Protein AF-A0A834ZWR7-F1 (afdb_monomer_lite)

Organism: Tetracentron sinense (NCBI:txid13715)

pLDDT: mean 70.92, std 20.48, range [24.28, 95.69]

Sequence (323 aa):
MPKVLMQSNLRPILVNLAHTKNLSMPLLQGLARLLELLSNCFNIALGGKLLEHLKKWLEPEKLAQCQKSWKAGEGPKIAAAIIELFHLLPPAAGRFLDELVTLTMDLEGALPQGQFYSEINSPYRLPLTKFLNRYATEAVDYFLSRLSQPRYFKRFMYIIRSEAGQPLREELAKSPQKILASAFPQFLPKSEGSMTRGPTIPPAASMGDEGLVIPLPESFTIPPLETRGASLDAYFHGLALILTLVKLMPVWLQSNRIVFDTLALVWKLPARIARLCKEQELSMVQVSLNCSWLNFIISCCIVHFIEYYVHNLKSPAITFFGK

Structure (mmCIF, N/CA/C/O backbone):
data_AF-A0A834ZWR7-F1
#
_entry.id   AF-A0A834ZWR7-F1
#
loop_
_atom_site.group_PDB
_atom_site.id
_atom_site.type_symbol
_atom_site.label_atom_id
_atom_site.label_alt_id
_atom_site.label_comp_id
_atom_site.label_asym_id
_atom_site.label_entity_id
_atom_site.label_seq_id
_atom_site.pdbx_PDB_ins_code
_atom_site.Cartn_x
_atom_site.Cartn_y
_atom_site.Cartn_z
_atom_site.occupancy
_atom_site.B_iso_or_equiv
_atom_site.auth_seq_id
_atom_site.auth_comp_id
_atom_site.auth_asym_id
_atom_site.auth_atom_id
_atom_site.pdbx_PDB_model_num
ATOM 1 N N . MET A 1 1 ? -20.952 -25.542 18.367 1.00 49.25 1 MET A N 1
ATOM 2 C CA . MET A 1 1 ? -21.563 -24.579 19.314 1.00 49.25 1 MET A CA 1
ATOM 3 C C . MET A 1 1 ? -20.600 -23.670 20.134 1.00 49.25 1 MET A C 1
ATOM 5 O O . MET A 1 1 ? -21.081 -23.093 21.096 1.00 49.25 1 MET A O 1
ATOM 9 N N . PRO A 1 2 ? -19.331 -23.368 19.747 1.00 58.25 2 PRO A N 1
ATOM 10 C CA . PRO A 1 2 ? -18.553 -22.275 20.392 1.00 58.25 2 PRO A CA 1
ATOM 11 C C . PRO A 1 2 ? -18.763 -20.867 19.798 1.00 58.25 2 PRO A C 1
ATOM 13 O O . PRO A 1 2 ? -18.674 -19.868 20.506 1.00 58.25 2 PRO A O 1
ATOM 16 N N . LYS A 1 3 ? -19.055 -20.767 18.490 1.00 54.41 3 LYS A N 1
ATOM 17 C CA . LYS A 1 3 ? -19.118 -19.479 17.765 1.00 54.41 3 LYS A CA 1
ATOM 18 C C . LYS A 1 3 ? -20.231 -18.541 18.253 1.00 54.41 3 LYS A C 1
ATOM 20 O O . LYS A 1 3 ? -20.029 -17.335 18.275 1.00 54.41 3 LYS A O 1
ATOM 25 N N . VAL A 1 4 ? -21.380 -19.081 18.666 1.00 56.78 4 VAL A N 1
ATOM 26 C CA . VAL A 1 4 ? -22.562 -18.281 19.049 1.00 56.78 4 VAL A CA 1
ATOM 27 C C . VAL A 1 4 ? -22.371 -17.605 20.413 1.00 56.78 4 VAL A C 1
ATOM 29 O O . VAL A 1 4 ? -22.665 -16.421 20.550 1.00 56.78 4 VAL A O 1
ATOM 32 N N . LEU A 1 5 ? -21.792 -18.318 21.388 1.00 55.06 5 LEU A N 1
ATOM 33 C CA . LEU A 1 5 ? -21.428 -17.767 22.702 1.00 55.06 5 LEU A CA 1
ATOM 34 C C . LEU A 1 5 ? -20.271 -16.765 22.600 1.00 55.06 5 LEU A C 1
ATOM 36 O O . LEU A 1 5 ? -20.247 -15.752 23.292 1.00 55.06 5 LEU A O 1
ATOM 40 N N . MET A 1 6 ? -19.312 -17.003 21.704 1.00 59.91 6 MET A N 1
ATOM 41 C CA . MET A 1 6 ? -18.250 -16.027 21.442 1.00 59.91 6 MET A CA 1
ATOM 42 C C . MET A 1 6 ? -18.821 -14.758 20.797 1.00 59.91 6 MET A C 1
ATOM 44 O O . MET A 1 6 ? -18.533 -13.656 21.250 1.00 59.91 6 MET A O 1
ATOM 48 N N . GLN A 1 7 ? -19.716 -14.883 19.813 1.00 62.25 7 GLN A N 1
ATOM 49 C CA . GLN A 1 7 ? -20.390 -13.730 19.209 1.00 6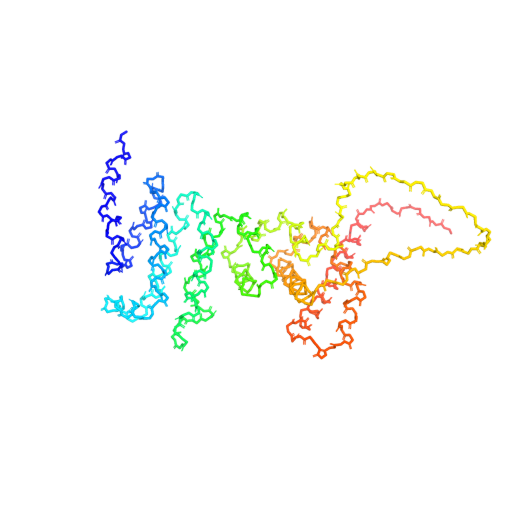2.25 7 GLN A CA 1
ATOM 50 C C . GLN A 1 7 ? -21.279 -12.960 20.197 1.00 62.25 7 GLN A C 1
ATOM 52 O O . GLN A 1 7 ? -21.342 -11.731 20.112 1.00 62.25 7 GLN A O 1
ATOM 57 N N . SER A 1 8 ? -21.927 -13.635 21.155 1.00 57.44 8 SER A N 1
ATOM 58 C CA . SER A 1 8 ? -22.712 -12.959 22.197 1.00 57.44 8 SER A CA 1
ATOM 59 C C . SER A 1 8 ? -21.831 -12.170 23.167 1.00 57.44 8 SER A C 1
ATOM 61 O O . SER A 1 8 ? -22.198 -11.057 23.530 1.00 57.44 8 SER A O 1
ATOM 63 N N . ASN A 1 9 ? -20.651 -12.690 23.520 1.00 61.19 9 ASN A N 1
ATOM 64 C CA . ASN A 1 9 ? -19.679 -11.996 24.375 1.00 61.19 9 ASN A CA 1
ATOM 65 C C . ASN A 1 9 ? -18.896 -10.892 23.640 1.00 61.19 9 ASN A C 1
ATOM 67 O O . ASN A 1 9 ? -18.446 -9.936 24.265 1.00 61.19 9 ASN A O 1
ATOM 71 N N . LEU A 1 10 ? -18.759 -10.980 22.311 1.00 64.31 10 LEU A N 1
ATOM 72 C CA . LEU A 1 10 ? -18.111 -9.955 21.480 1.00 64.31 10 LEU A CA 1
ATOM 73 C C . LEU A 1 10 ? -19.050 -8.799 21.107 1.00 64.31 10 LE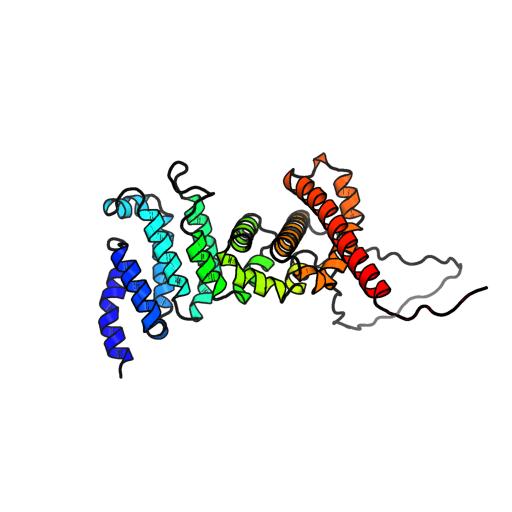U A C 1
ATOM 75 O O . LEU A 1 10 ? -18.583 -7.699 20.808 1.00 64.31 10 LEU A O 1
ATOM 79 N N . ARG A 1 11 ? -20.371 -9.013 21.140 1.00 65.50 11 ARG A N 1
ATOM 80 C CA . ARG A 1 11 ? -21.385 -7.989 20.830 1.00 65.50 11 ARG A CA 1
ATOM 81 C C . ARG A 1 11 ? -21.206 -6.688 21.630 1.00 65.50 11 ARG A C 1
ATOM 83 O O . ARG A 1 11 ? -21.206 -5.639 20.995 1.00 65.50 11 ARG A O 1
ATOM 90 N N . PRO A 1 12 ? -20.997 -6.708 22.960 1.00 62.31 12 PRO A N 1
ATOM 91 C CA . PRO A 1 12 ? -20.771 -5.500 23.757 1.00 62.31 12 PRO A CA 1
ATOM 92 C C . PRO A 1 12 ? -19.508 -4.737 23.340 1.00 62.31 12 PRO A C 1
ATOM 94 O O . PRO A 1 12 ? -19.517 -3.512 23.290 1.00 62.31 12 PRO A O 1
ATOM 97 N N . ILE A 1 13 ? -18.437 -5.450 22.973 1.00 63.97 13 ILE A N 1
ATOM 98 C CA . ILE A 1 13 ? -17.180 -4.849 22.499 1.00 63.97 13 ILE A CA 1
ATOM 99 C C . ILE A 1 13 ? -17.397 -4.192 21.126 1.00 63.97 13 ILE A C 1
ATOM 101 O O . ILE A 1 13 ? -16.973 -3.061 20.904 1.00 63.97 13 ILE A O 1
ATOM 105 N N . LEU A 1 14 ? -18.139 -4.854 20.232 1.00 64.75 14 LEU A N 1
ATOM 106 C CA . LEU A 1 14 ? -18.551 -4.329 18.922 1.00 64.75 14 LEU A CA 1
ATOM 107 C C . LEU A 1 14 ? -19.509 -3.133 19.013 1.00 64.75 14 LEU A C 1
ATOM 109 O O . LEU A 1 14 ? -19.472 -2.250 18.155 1.00 64.75 14 LEU A O 1
ATOM 113 N N . VAL A 1 15 ? -20.362 -3.095 20.036 1.00 65.44 15 VAL A N 1
ATOM 114 C CA . VAL A 1 15 ? -21.250 -1.960 20.328 1.00 65.44 15 VAL A CA 1
ATOM 115 C C . VAL A 1 15 ? -20.452 -0.794 20.911 1.00 65.44 15 VAL A C 1
ATOM 117 O O . VAL A 1 15 ? -20.628 0.334 20.464 1.00 65.44 15 VAL A O 1
ATOM 120 N N . ASN A 1 16 ? -19.498 -1.055 21.808 1.00 63.31 16 ASN A N 1
ATOM 121 C CA . ASN A 1 16 ? -18.576 -0.030 22.303 1.00 63.31 16 ASN A CA 1
ATOM 122 C C . ASN A 1 16 ? -17.712 0.566 21.184 1.00 63.31 16 ASN A C 1
ATOM 124 O O . ASN A 1 16 ? -17.469 1.769 21.189 1.00 63.31 16 ASN A O 1
ATOM 128 N N . LEU A 1 17 ? -17.321 -0.239 20.190 1.00 62.31 17 LEU A N 1
ATOM 129 C CA . LEU A 1 17 ? -16.638 0.242 18.985 1.00 62.31 17 LEU A CA 1
ATOM 130 C C . LEU A 1 17 ? -17.514 1.173 18.142 1.00 62.31 17 LEU A C 1
ATOM 132 O O . LEU A 1 17 ? -16.983 2.102 17.551 1.00 62.31 17 LEU A O 1
ATOM 136 N N . ALA A 1 18 ? -18.838 0.978 18.119 1.00 58.94 18 ALA A N 1
ATOM 137 C CA . ALA A 1 18 ? -19.757 1.838 17.369 1.00 58.94 18 ALA A CA 1
ATOM 138 C C . ALA A 1 18 ? -19.848 3.270 17.936 1.00 58.94 18 ALA A C 1
ATOM 140 O O . ALA A 1 18 ? -20.262 4.193 17.230 1.00 58.94 18 ALA A O 1
ATOM 141 N N . HIS A 1 19 ? -19.433 3.484 19.188 1.00 62.50 19 HIS A N 1
ATOM 142 C CA . HIS A 1 19 ? -19.404 4.798 19.819 1.00 62.50 19 HIS A CA 1
ATOM 143 C C . HIS A 1 19 ? -17.987 5.393 19.768 1.00 62.50 19 HIS A C 1
ATOM 145 O O . HIS A 1 19 ? -17.121 5.064 20.574 1.00 62.50 19 HIS A O 1
ATOM 151 N N . THR A 1 20 ? -17.769 6.350 18.854 1.00 54.94 20 THR A N 1
ATOM 152 C CA . THR A 1 20 ? -16.483 7.059 18.648 1.00 54.94 20 THR A CA 1
ATOM 153 C C . THR A 1 20 ? -15.872 7.654 19.916 1.00 54.94 20 THR A C 1
ATOM 155 O O . THR A 1 20 ? -14.658 7.807 19.989 1.00 54.94 20 THR A O 1
ATOM 158 N N . LYS A 1 21 ? -16.701 7.989 20.912 1.00 55.59 21 LYS A N 1
ATOM 159 C CA . LYS A 1 21 ? -16.287 8.655 22.154 1.00 55.59 21 LYS A CA 1
ATOM 160 C C . LYS A 1 21 ? -15.517 7.751 23.128 1.00 55.59 21 LYS A C 1
ATOM 162 O O . LYS A 1 21 ? -14.879 8.275 24.031 1.00 55.59 21 LYS A O 1
ATOM 167 N N . ASN A 1 22 ? -15.539 6.429 22.938 1.00 59.94 22 ASN A N 1
ATOM 168 C CA . ASN A 1 22 ? -14.944 5.468 23.879 1.00 59.94 22 ASN A CA 1
ATOM 169 C C . ASN A 1 22 ? -13.696 4.755 23.328 1.00 59.94 22 ASN A C 1
ATOM 171 O O . ASN A 1 22 ? -13.189 3.820 23.953 1.00 59.94 22 ASN A O 1
ATOM 175 N N . LEU A 1 23 ? -13.191 5.169 22.160 1.00 71.50 23 LEU A N 1
ATOM 176 C CA . LEU A 1 23 ? -11.981 4.586 21.584 1.00 71.50 23 LEU A CA 1
ATOM 177 C C . LEU A 1 23 ? -10.762 5.008 22.410 1.00 71.50 23 LEU A C 1
ATOM 179 O O . LEU A 1 23 ? -10.366 6.174 22.424 1.00 71.50 23 LEU A O 1
ATOM 183 N N . SER A 1 24 ? -10.175 4.034 23.101 1.00 76.69 24 SER A N 1
ATOM 184 C CA . SER A 1 24 ? -8.956 4.180 23.890 1.00 76.69 24 SER A CA 1
ATOM 185 C C . SER A 1 24 ? -7.894 3.194 23.409 1.00 76.69 24 SER A C 1
ATOM 187 O O . SER A 1 24 ? -8.208 2.137 22.856 1.00 76.69 24 SER A O 1
ATOM 189 N N . MET A 1 25 ? -6.621 3.525 23.630 1.00 83.31 25 MET A N 1
ATOM 190 C CA . MET A 1 25 ? -5.508 2.651 23.247 1.00 83.31 25 MET A CA 1
ATOM 191 C C . MET A 1 25 ? -5.610 1.239 23.865 1.00 83.31 25 MET A C 1
ATOM 193 O O . MET A 1 25 ? -5.457 0.271 23.117 1.00 83.31 25 MET A O 1
ATOM 197 N N . PRO A 1 26 ? -5.942 1.068 25.165 1.00 83.25 26 PRO A N 1
ATOM 198 C CA . PRO A 1 26 ? -6.098 -0.265 25.753 1.00 83.25 26 PRO A CA 1
ATOM 199 C C . PRO A 1 26 ? -7.223 -1.083 25.107 1.00 83.25 26 PRO A C 1
ATOM 201 O O . PRO A 1 26 ? -7.063 -2.283 24.893 1.00 83.25 26 PRO A O 1
ATOM 204 N N . LEU A 1 27 ? -8.342 -0.441 24.745 1.00 81.75 27 LEU A N 1
ATOM 205 C CA . LEU A 1 27 ? -9.452 -1.110 24.063 1.00 81.75 27 LEU A CA 1
ATOM 206 C C . LEU A 1 27 ? -9.024 -1.630 22.684 1.00 81.75 27 LEU A C 1
ATOM 208 O O . LEU A 1 27 ? -9.324 -2.772 22.343 1.00 81.75 27 LEU A O 1
ATOM 212 N N . LEU A 1 28 ? -8.303 -0.815 21.909 1.00 84.38 28 LEU A N 1
ATOM 213 C CA . LEU A 1 28 ? -7.810 -1.200 20.582 1.00 84.38 28 LEU A CA 1
ATOM 214 C C . LEU A 1 28 ? -6.768 -2.318 20.656 1.00 84.38 28 LEU A C 1
ATOM 216 O O . LEU A 1 28 ? -6.818 -3.245 19.854 1.00 84.38 28 LEU A O 1
ATOM 220 N N . GLN A 1 29 ? -5.873 -2.282 21.643 1.00 85.19 29 GLN A N 1
ATOM 221 C CA . GLN A 1 29 ? -4.919 -3.368 21.886 1.00 85.19 29 GLN A CA 1
ATOM 222 C C . GLN A 1 29 ? -5.622 -4.669 22.295 1.00 85.19 29 GLN A C 1
ATOM 224 O O . GLN A 1 29 ? -5.270 -5.741 21.805 1.00 85.19 29 GLN A O 1
ATOM 229 N N . GLY A 1 30 ? -6.638 -4.587 23.160 1.00 83.19 30 GLY A N 1
ATOM 230 C CA . GLY A 1 30 ? -7.470 -5.736 23.519 1.00 83.19 30 GLY A CA 1
ATOM 231 C C . GLY A 1 30 ? -8.196 -6.313 22.304 1.00 83.19 30 GLY A C 1
ATOM 232 O O . GLY A 1 30 ? -8.199 -7.525 22.101 1.00 83.19 30 GLY A O 1
ATOM 233 N N . LEU A 1 31 ? -8.744 -5.448 21.450 1.00 83.19 31 LEU A N 1
ATOM 234 C CA . LEU A 1 31 ? -9.398 -5.852 20.210 1.00 83.19 31 LEU A CA 1
ATOM 235 C C . LEU A 1 31 ? -8.428 -6.487 19.208 1.00 83.19 31 LEU A C 1
ATOM 237 O O . LEU A 1 31 ? -8.796 -7.480 18.591 1.00 83.19 31 LEU A O 1
ATOM 241 N N . ALA A 1 32 ? -7.208 -5.962 19.065 1.00 85.88 32 ALA A N 1
ATOM 242 C CA . ALA A 1 32 ? -6.177 -6.559 18.217 1.00 85.88 32 ALA A CA 1
ATOM 243 C C . ALA A 1 32 ? -5.884 -8.003 18.651 1.00 85.88 32 ALA A C 1
ATOM 245 O O . ALA A 1 32 ? -6.003 -8.923 17.847 1.00 85.88 32 ALA A O 1
ATOM 246 N N . ARG A 1 33 ? -5.646 -8.226 19.950 1.00 85.19 33 ARG A N 1
ATOM 247 C CA . ARG A 1 33 ? -5.432 -9.577 20.504 1.00 85.19 33 ARG A CA 1
ATOM 248 C C . ARG A 1 33 ? -6.633 -10.501 20.281 1.00 85.19 33 ARG A C 1
ATOM 250 O O . ARG A 1 33 ? -6.466 -11.677 19.978 1.00 85.19 33 ARG A O 1
ATOM 257 N N . LEU A 1 34 ? -7.855 -9.983 20.412 1.00 82.56 34 LEU A N 1
ATOM 258 C CA . LEU A 1 34 ? -9.069 -10.757 20.134 1.00 82.56 34 LEU A CA 1
ATOM 259 C C . LEU A 1 34 ? -9.205 -11.109 18.648 1.00 82.56 34 LEU A C 1
ATOM 261 O O . LEU A 1 34 ? -9.605 -12.226 18.326 1.00 82.56 34 LEU A O 1
ATOM 265 N N . LEU A 1 35 ? -8.883 -10.181 17.746 1.00 82.06 35 LEU A N 1
ATOM 266 C CA . LEU A 1 35 ? -8.910 -10.411 16.301 1.00 82.06 35 LEU A CA 1
ATOM 267 C C . LEU A 1 35 ? -7.839 -11.419 15.869 1.00 82.06 35 LEU A C 1
ATOM 269 O O . LEU A 1 35 ? -8.131 -12.260 15.025 1.00 82.06 35 LEU A O 1
ATOM 273 N N . GLU A 1 36 ? -6.652 -11.398 16.476 1.00 83.94 36 GLU A N 1
ATOM 274 C CA . GLU A 1 36 ? -5.607 -12.408 16.250 1.00 83.94 36 GLU A CA 1
ATOM 275 C C . GLU A 1 36 ? -6.092 -13.821 16.605 1.00 83.94 36 GLU A C 1
ATOM 277 O O . GLU A 1 36 ? -5.891 -14.759 15.835 1.00 83.94 36 GLU A O 1
ATOM 282 N N . LEU A 1 37 ? -6.789 -13.971 17.736 1.00 81.81 37 LEU A N 1
ATOM 283 C CA . LEU A 1 37 ? -7.250 -15.273 18.232 1.00 81.81 37 LEU A CA 1
ATOM 284 C C . LEU A 1 37 ? -8.548 -15.765 17.571 1.00 81.81 37 LEU A C 1
ATOM 286 O O . LEU A 1 37 ? -8.765 -16.970 17.454 1.00 81.81 37 LEU A O 1
ATOM 290 N N . LEU A 1 38 ? -9.435 -14.849 17.170 1.00 76.31 38 LEU A N 1
ATOM 291 C CA . LEU A 1 38 ? -10.812 -15.150 16.755 1.00 76.31 38 LEU A CA 1
ATOM 292 C C . LEU A 1 38 ? -11.196 -14.489 15.423 1.00 76.31 38 LEU A C 1
ATOM 294 O O . LEU A 1 38 ? -12.373 -14.196 15.205 1.00 76.31 38 LEU A O 1
ATOM 298 N N . SER A 1 39 ? -10.242 -14.250 14.517 1.00 68.50 39 SER A N 1
ATOM 299 C CA . SER A 1 39 ? -10.475 -13.571 13.225 1.00 68.50 39 SER A CA 1
ATOM 300 C C . SER A 1 39 ? -11.683 -14.120 12.450 1.00 68.50 39 SER A C 1
ATOM 302 O O . SER A 1 39 ? -12.454 -13.358 11.876 1.00 68.50 39 SER A O 1
ATOM 304 N N . ASN A 1 40 ? -11.924 -15.433 12.511 1.00 68.75 40 ASN A N 1
ATOM 305 C CA . ASN A 1 40 ? -13.049 -16.126 11.870 1.00 68.75 40 ASN A CA 1
ATOM 306 C C . ASN A 1 40 ? -14.437 -15.877 12.505 1.00 68.75 40 ASN A C 1
ATOM 308 O O . ASN A 1 40 ? -15.451 -16.303 11.947 1.00 68.75 40 ASN A O 1
ATOM 312 N N . CYS A 1 41 ? -14.500 -15.228 13.668 1.00 65.00 41 CYS A N 1
ATOM 313 C CA . CYS A 1 41 ? -15.737 -14.868 14.362 1.00 65.00 41 CYS A CA 1
ATOM 314 C C . CYS A 1 41 ? -16.177 -13.429 14.067 1.00 65.00 41 CYS A C 1
ATOM 316 O O . CYS A 1 41 ? -17.337 -13.086 14.317 1.00 65.00 41 CYS A O 1
ATOM 318 N N . PHE A 1 42 ? -15.279 -12.604 13.522 1.00 68.88 42 PHE A N 1
ATOM 319 C CA . PHE A 1 42 ? -15.563 -11.225 13.151 1.00 68.88 42 PHE A CA 1
ATOM 320 C C . PHE A 1 42 ? -16.053 -11.132 11.707 1.00 68.88 42 PHE A C 1
ATOM 322 O O . PHE A 1 42 ? -15.542 -11.786 10.802 1.00 68.88 42 PHE A O 1
ATOM 329 N N . ASN A 1 43 ? -17.068 -10.297 11.491 1.00 69.38 43 ASN A N 1
ATOM 330 C CA . ASN A 1 43 ? -17.607 -10.023 10.164 1.00 69.38 43 ASN A CA 1
ATOM 331 C C . ASN A 1 43 ? -16.926 -8.780 9.569 1.00 69.38 43 ASN A C 1
ATOM 333 O O . ASN A 1 43 ? -16.557 -7.847 10.282 1.00 69.38 43 ASN A O 1
ATOM 337 N N . ILE A 1 44 ? -16.850 -8.732 8.244 1.00 77.25 44 ILE A N 1
ATOM 338 C CA . ILE A 1 44 ? -16.361 -7.614 7.435 1.00 77.25 44 ILE A CA 1
ATOM 339 C C . ILE A 1 44 ? -17.129 -6.308 7.728 1.00 77.25 44 ILE A C 1
ATOM 341 O O . ILE A 1 44 ? -16.611 -5.217 7.500 1.00 77.25 44 ILE A O 1
ATOM 345 N N . ALA A 1 45 ? -18.346 -6.395 8.278 1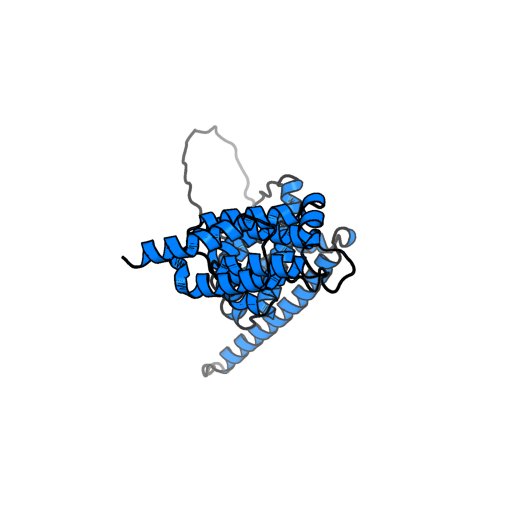.00 79.00 45 ALA A N 1
ATOM 346 C CA . ALA A 1 45 ? -19.098 -5.243 8.783 1.00 79.00 45 ALA A CA 1
ATOM 347 C C . ALA A 1 45 ? -18.314 -4.413 9.821 1.00 79.00 45 ALA A C 1
ATOM 349 O O . ALA A 1 45 ? -18.486 -3.197 9.879 1.00 79.00 45 ALA A O 1
ATOM 350 N N . LEU A 1 46 ? -17.426 -5.042 10.605 1.00 79.75 46 LEU A N 1
ATOM 351 C CA . LEU A 1 46 ? -16.531 -4.324 11.512 1.00 79.75 46 LEU A CA 1
ATOM 352 C C . LEU A 1 46 ? -15.589 -3.394 10.736 1.00 79.75 46 LEU A C 1
ATOM 354 O O . LEU A 1 46 ? -15.468 -2.233 11.104 1.00 79.75 46 LEU A O 1
ATOM 358 N N . GLY A 1 47 ? -14.985 -3.865 9.640 1.00 83.25 47 GLY A N 1
ATOM 359 C CA . GLY A 1 47 ? -14.087 -3.045 8.818 1.00 83.25 47 GLY A CA 1
ATOM 360 C C . GLY A 1 47 ? -14.775 -1.806 8.239 1.00 83.25 47 GLY A C 1
ATOM 361 O O . GLY A 1 47 ? -14.195 -0.725 8.261 1.00 83.25 47 GLY A O 1
ATOM 362 N N . GLY A 1 48 ? -16.044 -1.931 7.829 1.00 85.25 48 GLY A N 1
ATOM 363 C CA . GLY A 1 48 ? -16.842 -0.790 7.363 1.00 85.25 48 GLY A CA 1
ATOM 364 C C . GLY A 1 48 ? -17.054 0.255 8.461 1.00 85.25 48 GLY A C 1
ATOM 365 O O . GLY A 1 48 ? -16.809 1.438 8.246 1.00 85.25 48 GLY A O 1
ATOM 366 N N . LYS A 1 49 ? -17.397 -0.188 9.679 1.00 83.62 49 LYS A N 1
ATOM 367 C CA . LYS A 1 49 ? -17.497 0.715 10.834 1.00 83.62 49 LYS A CA 1
ATOM 368 C C . LYS A 1 49 ? -16.162 1.386 11.141 1.00 83.62 49 LYS A C 1
ATOM 370 O O . LYS A 1 49 ? -16.129 2.594 11.333 1.00 83.62 49 LYS A O 1
ATOM 375 N N . LEU A 1 50 ? -15.057 0.637 11.165 1.00 86.44 50 LEU A N 1
ATOM 376 C CA . LEU A 1 50 ? -13.722 1.198 11.415 1.00 86.44 50 LEU A CA 1
ATOM 377 C C . LEU A 1 50 ? -13.342 2.268 10.375 1.00 86.44 50 LEU A C 1
ATOM 379 O O . LEU A 1 50 ? -12.779 3.293 10.753 1.00 86.44 50 LEU A O 1
ATOM 383 N N . LEU A 1 51 ? -13.699 2.080 9.099 1.00 87.88 51 LEU A N 1
ATOM 384 C CA . LEU A 1 51 ? -13.517 3.099 8.057 1.00 87.88 51 LEU A CA 1
ATOM 385 C C . LEU A 1 51 ? -14.380 4.336 8.298 1.00 87.88 51 LEU A C 1
ATOM 387 O O . LEU A 1 51 ? -13.867 5.451 8.252 1.00 87.88 51 LEU A O 1
ATOM 391 N N . GLU A 1 52 ? -15.669 4.166 8.597 1.00 86.62 52 GLU A N 1
ATOM 392 C CA . GLU A 1 52 ? -16.551 5.287 8.949 1.00 86.62 52 GLU A CA 1
ATOM 393 C C . GLU A 1 52 ? -16.033 6.061 10.160 1.00 86.62 52 GLU A C 1
ATOM 395 O O . GLU A 1 52 ? -16.143 7.287 10.208 1.00 86.62 52 GLU A O 1
ATOM 400 N N . HIS A 1 53 ? -15.463 5.353 11.139 1.00 83.50 53 HIS A N 1
ATOM 401 C CA . HIS A 1 53 ? -14.774 5.975 12.255 1.00 83.50 53 HIS A CA 1
ATOM 402 C C . HIS A 1 53 ? -13.624 6.816 11.725 1.00 83.50 53 HIS A C 1
ATOM 404 O O . HIS A 1 53 ? -13.706 8.027 11.872 1.00 83.50 53 HIS A O 1
ATOM 410 N N . LEU A 1 54 ? -12.639 6.227 11.042 1.00 86.56 54 LEU A N 1
ATOM 411 C CA . LEU A 1 54 ? -11.483 6.944 10.492 1.00 86.56 54 LEU A CA 1
ATOM 412 C C . LEU A 1 54 ? -11.867 8.151 9.611 1.00 86.56 54 LEU A C 1
ATOM 414 O O . LEU A 1 54 ? -11.220 9.187 9.706 1.00 86.56 54 LEU A O 1
ATOM 418 N N . LYS A 1 55 ? -12.949 8.088 8.826 1.00 87.88 55 LYS A N 1
ATOM 419 C CA . LYS A 1 55 ? -13.436 9.236 8.034 1.00 87.88 55 LYS A CA 1
ATOM 420 C C . LYS A 1 55 ? -13.852 10.429 8.889 1.00 87.88 55 LYS A C 1
ATOM 422 O O . LYS A 1 55 ? -13.583 11.564 8.513 1.00 87.88 55 LYS A O 1
ATOM 427 N N . LYS A 1 56 ? -14.438 10.200 10.069 1.00 82.50 56 LYS A N 1
ATOM 428 C CA . LYS A 1 56 ? -14.788 11.282 11.010 1.00 82.50 56 LYS A CA 1
ATOM 429 C C . LYS A 1 56 ? -13.551 12.020 11.537 1.00 82.50 56 LYS A C 1
ATOM 431 O O . LYS A 1 56 ? -13.700 13.144 12.002 1.00 82.50 56 LYS A O 1
ATOM 436 N N . TRP A 1 57 ? -12.350 11.432 11.442 1.00 78.19 57 TRP A N 1
ATOM 437 C CA . TRP A 1 57 ? -11.082 12.115 11.747 1.00 78.19 57 TRP A CA 1
ATOM 438 C C . TRP A 1 57 ? -10.635 13.092 10.656 1.00 78.19 57 TRP A C 1
ATOM 440 O O . TRP A 1 57 ? -9.709 13.851 10.902 1.00 78.19 57 TRP A O 1
ATOM 450 N N . LEU A 1 58 ? -11.273 13.119 9.485 1.00 78.19 58 LEU A N 1
ATOM 451 C CA . LEU A 1 58 ? -11.036 14.165 8.483 1.00 78.19 58 LEU A CA 1
ATOM 452 C C . LEU A 1 58 ? -11.909 15.408 8.712 1.00 78.19 58 LEU A C 1
ATOM 454 O O . LEU A 1 58 ? -11.666 16.448 8.109 1.00 78.19 58 LEU A O 1
ATOM 458 N N . GLU A 1 59 ? -12.916 15.324 9.586 1.00 80.06 59 GLU A N 1
ATOM 459 C CA . GLU A 1 59 ? -13.827 16.430 9.874 1.00 80.06 59 GLU A CA 1
ATOM 460 C C . GLU A 1 59 ? -13.341 17.221 11.108 1.00 80.06 59 GLU A C 1
ATOM 462 O O . GLU A 1 59 ? -13.377 16.691 12.225 1.00 80.06 59 GLU A O 1
ATOM 467 N N . PRO A 1 60 ? -12.914 18.492 10.962 1.00 68.12 60 PRO A N 1
ATOM 468 C CA . PRO A 1 60 ? -12.299 19.265 12.048 1.00 68.12 60 PRO A CA 1
ATOM 469 C C . PRO A 1 60 ? -13.233 19.477 13.253 1.00 68.12 60 PRO A C 1
ATOM 471 O O . PRO A 1 60 ? -12.783 19.447 14.400 1.00 68.12 60 PRO A O 1
ATOM 474 N N . GLU A 1 61 ? -14.542 19.605 13.021 1.00 67.50 61 GLU A N 1
ATOM 475 C CA . GLU A 1 61 ? -15.548 19.746 14.083 1.00 67.50 61 GLU A CA 1
ATOM 476 C C . GLU A 1 61 ? -15.680 18.471 14.934 1.00 67.50 61 GLU A C 1
ATOM 478 O O . GLU A 1 61 ? -15.711 18.519 16.169 1.00 67.50 61 GLU A O 1
ATOM 483 N N . LYS A 1 62 ? -15.697 17.300 14.283 1.00 65.94 62 LYS A N 1
ATOM 484 C CA . LYS A 1 62 ? -15.796 15.997 14.960 1.00 65.94 62 LYS A CA 1
ATOM 485 C C . LYS A 1 62 ? -14.482 15.598 15.625 1.00 65.94 62 LYS A C 1
ATOM 487 O O . LYS A 1 62 ? -14.507 14.991 16.701 1.00 65.94 62 LYS A O 1
ATOM 492 N N . LEU A 1 63 ? -13.349 15.979 15.031 1.00 66.62 63 LEU A N 1
ATOM 493 C CA . LEU A 1 63 ? -12.023 15.858 15.635 1.00 66.62 63 LEU A CA 1
ATOM 494 C C . LEU A 1 63 ? -11.950 16.595 16.968 1.00 66.62 63 LEU A C 1
ATOM 496 O O . LEU A 1 63 ? -11.569 15.987 17.968 1.00 66.62 63 LEU A O 1
ATOM 500 N N . ALA A 1 64 ? -12.359 17.866 17.007 1.00 64.06 64 ALA A N 1
ATOM 501 C CA . ALA A 1 64 ? -12.339 18.667 18.229 1.00 64.06 64 ALA A CA 1
ATOM 502 C C . ALA A 1 64 ? -13.180 18.023 19.343 1.00 64.06 64 ALA A C 1
ATOM 504 O O . ALA A 1 64 ? -12.802 18.050 20.514 1.00 64.06 64 ALA A O 1
ATOM 505 N N . GLN A 1 65 ? -14.296 17.378 18.990 1.00 62.41 65 GLN A N 1
ATOM 506 C CA . GLN A 1 65 ? -15.129 16.673 19.961 1.00 62.41 65 GLN A CA 1
ATOM 507 C C . GLN A 1 65 ? -14.515 15.354 20.461 1.00 62.41 65 GLN A C 1
ATOM 509 O O . GLN A 1 65 ? -14.692 15.032 21.635 1.00 62.41 65 GLN A O 1
ATOM 514 N N . CYS A 1 66 ? -13.779 14.616 19.622 1.00 59.16 66 CYS A N 1
ATOM 515 C CA . CYS A 1 66 ? -13.061 13.397 20.028 1.00 59.16 66 CYS A CA 1
ATOM 516 C C . CYS A 1 66 ? -11.765 13.700 20.801 1.00 59.16 66 CYS A C 1
ATOM 518 O O . CYS A 1 66 ? -11.371 12.937 21.678 1.00 59.16 66 CYS A O 1
ATOM 520 N N . GLN A 1 67 ? -11.115 14.833 20.524 1.00 62.50 67 GLN A N 1
ATOM 521 C CA . GLN A 1 67 ? -9.904 15.262 21.228 1.00 62.50 67 GLN A CA 1
ATOM 522 C C . GLN A 1 67 ? -10.167 15.682 22.679 1.00 62.50 67 GLN A C 1
ATOM 524 O O . GLN A 1 67 ? -9.258 15.584 23.495 1.00 62.50 67 GLN A O 1
ATOM 529 N N . LYS A 1 68 ? -11.400 16.072 23.043 1.00 61.16 68 LYS A N 1
ATOM 530 C CA . LYS A 1 68 ? -11.757 16.412 24.437 1.00 61.16 68 LYS A CA 1
ATOM 531 C C . LYS A 1 68 ? -11.507 15.269 25.428 1.00 61.16 68 LYS A C 1
ATOM 533 O O . LYS A 1 68 ? -11.289 15.533 26.604 1.00 61.16 68 LYS A O 1
ATOM 538 N N . SER A 1 69 ? -11.551 14.018 24.969 1.00 58.84 69 SER A N 1
ATOM 539 C CA . SER A 1 69 ? -11.311 12.823 25.788 1.00 58.84 69 SER A CA 1
ATOM 540 C C . SER A 1 69 ? -9.872 12.303 25.741 1.00 58.84 69 SER A C 1
ATOM 542 O O . SER A 1 69 ? -9.564 11.333 26.430 1.00 58.84 69 SER A O 1
ATOM 544 N N . TRP A 1 70 ? -8.996 12.889 24.924 1.00 63.91 70 TRP A N 1
ATOM 545 C CA . TRP A 1 70 ? -7.664 12.351 24.646 1.00 63.91 70 TRP A CA 1
ATOM 546 C C . TRP A 1 70 ? -6.564 13.302 25.092 1.00 63.91 70 TRP A C 1
ATOM 548 O O . TRP A 1 70 ? -6.717 14.523 25.057 1.00 63.91 70 TRP A O 1
ATOM 558 N N . LYS A 1 71 ? -5.414 12.745 25.477 1.00 63.53 71 LYS A N 1
ATOM 559 C CA . LYS A 1 71 ? -4.233 13.570 25.751 1.00 63.53 71 LYS A CA 1
ATOM 560 C C . LYS A 1 71 ? -3.672 14.122 24.437 1.00 63.53 71 LYS A C 1
ATOM 562 O O . LYS A 1 71 ? -3.837 13.527 23.367 1.00 63.53 71 LYS A O 1
ATOM 567 N N . ALA A 1 72 ? -2.981 15.259 24.510 1.00 65.44 72 ALA A N 1
ATOM 568 C CA . ALA A 1 72 ? -2.344 15.871 23.345 1.00 65.44 72 ALA A CA 1
ATOM 569 C C . ALA A 1 72 ? -1.452 14.851 22.604 1.00 65.44 72 ALA A C 1
ATOM 571 O O . ALA A 1 72 ? -0.617 14.181 23.210 1.00 65.44 72 ALA A O 1
ATOM 572 N N . GLY A 1 73 ? -1.656 14.702 21.291 1.00 67.62 73 GLY A N 1
ATOM 573 C CA . GLY A 1 73 ? -0.891 13.772 20.449 1.00 67.62 73 GLY A CA 1
ATOM 574 C C . GLY A 1 73 ? -1.316 12.294 20.500 1.00 67.62 73 GLY A C 1
ATOM 575 O O . GLY A 1 73 ? -0.723 11.485 19.783 1.00 67.62 73 GLY A O 1
ATOM 576 N N . GLU A 1 74 ? -2.336 11.908 21.280 1.00 74.56 74 GLU A N 1
ATOM 577 C CA . GLU A 1 74 ? -2.871 10.531 21.266 1.00 74.56 74 GLU A CA 1
ATOM 578 C C . GLU A 1 74 ? -3.730 10.237 20.033 1.00 74.56 74 GLU A C 1
ATOM 580 O O . GLU A 1 74 ? -3.760 9.099 19.568 1.00 74.56 74 GLU A O 1
ATOM 585 N N . GLY A 1 75 ? -4.378 11.251 19.455 1.00 78.62 75 GLY A N 1
ATOM 586 C CA . GLY A 1 75 ? -5.304 11.047 18.342 1.00 78.62 75 GLY A CA 1
ATOM 587 C C . GLY A 1 75 ? -4.696 10.357 17.116 1.00 78.62 75 GLY A C 1
ATOM 588 O O . GLY A 1 75 ? -5.246 9.347 16.669 1.00 78.62 75 GLY A O 1
ATOM 589 N N . PRO A 1 76 ? -3.530 10.804 16.611 1.00 81.25 76 PRO A N 1
ATOM 590 C CA . PRO A 1 76 ? -2.834 10.109 15.532 1.00 81.25 76 PRO A CA 1
ATOM 591 C C . PRO A 1 76 ? -2.445 8.668 15.883 1.00 81.25 76 PRO A C 1
ATOM 593 O O . PRO A 1 76 ? -2.537 7.785 15.036 1.00 81.25 76 PRO A O 1
ATOM 596 N N . LYS A 1 77 ? -2.073 8.385 17.139 1.00 84.19 77 LYS A N 1
ATOM 597 C CA . LYS A 1 77 ? -1.743 7.016 17.570 1.00 84.19 77 LYS A CA 1
ATOM 598 C C . LYS A 1 77 ? -2.970 6.108 17.572 1.00 84.19 77 LYS A C 1
ATOM 600 O O . LYS A 1 77 ? -2.869 4.952 17.178 1.00 84.19 77 LYS A O 1
ATOM 605 N N . ILE A 1 78 ? -4.122 6.621 17.999 1.00 85.00 78 ILE A N 1
ATOM 606 C CA . ILE A 1 78 ? -5.381 5.867 18.019 1.00 85.00 78 ILE A CA 1
ATOM 607 C C . ILE A 1 78 ? -5.823 5.540 16.591 1.00 85.00 78 ILE A C 1
ATOM 609 O O . ILE A 1 78 ? -6.134 4.388 16.305 1.00 85.00 78 ILE A O 1
ATOM 613 N N . ALA A 1 79 ? -5.774 6.509 15.674 1.00 87.50 79 ALA A N 1
ATOM 614 C CA . ALA A 1 79 ? -6.068 6.257 14.264 1.00 87.50 79 ALA A CA 1
ATOM 615 C C . ALA A 1 79 ? -5.099 5.227 13.646 1.00 87.50 79 ALA A C 1
ATOM 617 O O . ALA A 1 79 ? -5.544 4.312 12.957 1.00 87.50 79 ALA A O 1
ATOM 618 N N . ALA A 1 80 ? -3.801 5.292 13.966 1.00 89.75 80 ALA A N 1
ATOM 619 C CA . ALA A 1 80 ? -2.831 4.280 13.543 1.00 89.75 80 ALA A CA 1
ATOM 620 C C . ALA A 1 80 ? -3.160 2.883 14.089 1.00 89.75 80 ALA A C 1
ATOM 622 O O . ALA A 1 80 ? -3.123 1.911 13.340 1.00 89.75 80 ALA A O 1
ATOM 623 N N . ALA A 1 81 ? -3.549 2.786 15.362 1.00 89.25 81 ALA A N 1
ATOM 624 C CA . ALA A 1 81 ? -3.979 1.531 15.967 1.00 89.25 81 ALA A CA 1
ATOM 625 C C . ALA A 1 81 ? -5.269 0.983 15.333 1.00 89.25 81 ALA A C 1
ATOM 627 O O . ALA A 1 81 ? -5.411 -0.228 15.242 1.00 89.25 81 ALA A O 1
ATOM 628 N N . ILE A 1 82 ? -6.185 1.830 14.849 1.00 89.69 82 ILE A N 1
ATOM 629 C CA . ILE A 1 82 ? -7.364 1.379 14.087 1.00 89.69 82 ILE A CA 1
ATOM 630 C C . ILE A 1 82 ? -6.955 0.820 12.721 1.00 89.69 82 ILE A C 1
ATOM 632 O O . ILE A 1 82 ? -7.432 -0.250 12.349 1.00 89.69 82 ILE A O 1
ATOM 636 N N . ILE A 1 83 ? -6.070 1.508 11.988 1.00 92.31 83 ILE A N 1
ATOM 637 C CA . ILE A 1 83 ? -5.538 1.020 10.700 1.00 92.31 83 ILE A CA 1
ATOM 638 C C . ILE A 1 83 ? -4.833 -0.326 10.906 1.00 92.31 83 ILE A C 1
ATOM 640 O O . ILE A 1 83 ? -5.010 -1.242 10.105 1.00 92.31 83 ILE A O 1
ATOM 644 N N . GLU A 1 84 ? -4.107 -0.481 12.016 1.00 91.44 84 GLU A N 1
ATOM 645 C CA . GLU A 1 84 ? -3.445 -1.733 12.382 1.00 91.44 84 GLU A CA 1
ATOM 646 C C . GLU A 1 84 ? -4.455 -2.884 12.462 1.00 91.44 84 GLU A C 1
ATOM 648 O O . GLU A 1 84 ? -4.156 -3.973 12.005 1.00 91.44 84 GLU A O 1
ATOM 653 N N . LEU A 1 85 ? -5.692 -2.681 12.913 1.00 89.94 85 LEU A N 1
ATOM 654 C CA . LEU A 1 85 ? -6.667 -3.778 12.995 1.00 89.94 85 LEU A CA 1
ATOM 655 C C . LEU A 1 85 ? -7.048 -4.377 11.634 1.00 89.94 85 LEU A C 1
ATOM 657 O O . LEU A 1 85 ? -7.490 -5.525 11.584 1.00 89.94 85 LEU A O 1
ATOM 661 N N . PHE A 1 86 ? -6.884 -3.643 10.528 1.00 90.56 86 PHE A N 1
ATOM 662 C CA . PHE A 1 86 ? -7.311 -4.118 9.208 1.00 90.56 86 PHE A CA 1
ATOM 663 C C . PHE A 1 86 ? -6.535 -5.349 8.738 1.00 90.56 86 PHE A C 1
ATOM 665 O O . PHE A 1 86 ? -7.114 -6.189 8.048 1.00 90.56 86 PHE A O 1
ATOM 672 N N . HIS A 1 87 ? -5.262 -5.504 9.126 1.00 89.69 87 HIS A N 1
ATOM 673 C CA . HIS A 1 87 ? -4.488 -6.697 8.753 1.00 89.69 87 HIS A CA 1
ATOM 674 C C . HIS A 1 87 ? -4.972 -7.966 9.477 1.00 89.69 87 HIS A C 1
ATOM 676 O O . HIS A 1 87 ? -4.752 -9.072 8.985 1.00 89.69 87 HIS A O 1
ATOM 682 N N . LEU A 1 88 ? -5.681 -7.808 10.601 1.00 88.19 88 LEU A N 1
ATOM 683 C CA . LEU A 1 88 ? -6.232 -8.900 11.408 1.00 88.19 88 LEU A CA 1
ATOM 684 C C . LEU A 1 88 ? -7.651 -9.311 10.985 1.00 88.19 88 LEU A C 1
ATOM 686 O O . LEU A 1 88 ? -8.173 -10.329 11.442 1.00 88.19 88 LEU A O 1
ATOM 690 N N . LEU A 1 89 ? -8.298 -8.532 10.114 1.00 85.00 89 LEU A N 1
ATOM 691 C CA . LEU A 1 89 ? -9.638 -8.839 9.621 1.00 85.00 89 LEU A CA 1
ATOM 692 C C . LEU A 1 89 ? -9.644 -10.093 8.718 1.00 85.00 89 LEU A C 1
ATOM 694 O O . LEU A 1 89 ? -8.619 -10.470 8.141 1.00 85.00 89 LEU A O 1
ATOM 698 N N . PRO A 1 90 ? -10.804 -10.751 8.529 1.00 81.06 90 PRO A N 1
ATOM 699 C CA . PRO A 1 90 ? -10.941 -11.860 7.583 1.00 81.06 90 PRO A CA 1
ATOM 700 C C . PRO A 1 90 ? -10.444 -11.514 6.163 1.00 81.06 90 PRO A C 1
ATOM 702 O O . PRO A 1 90 ? -10.469 -10.341 5.792 1.00 81.06 90 PRO A O 1
ATOM 705 N N . PRO A 1 91 ? -10.051 -12.501 5.332 1.00 77.44 91 PRO A N 1
ATOM 706 C CA . PRO A 1 91 ? -9.558 -12.275 3.960 1.00 77.44 91 PRO A CA 1
ATOM 707 C C . PRO A 1 91 ? -10.487 -11.436 3.068 1.00 77.44 91 PRO A C 1
ATOM 709 O O . PRO A 1 91 ? -10.046 -10.720 2.179 1.00 77.44 91 PRO A O 1
ATOM 712 N N . ALA A 1 92 ? -11.790 -11.442 3.342 1.00 78.88 92 ALA A N 1
ATOM 713 C CA . ALA A 1 92 ? -12.750 -10.622 2.611 1.00 78.88 92 ALA A CA 1
ATOM 714 C C . ALA A 1 92 ? -12.622 -9.099 2.877 1.00 78.88 92 ALA A C 1
ATOM 716 O O . ALA A 1 92 ? -13.345 -8.302 2.277 1.00 78.88 92 ALA A O 1
ATOM 717 N N . ALA A 1 93 ? -11.700 -8.672 3.750 1.00 79.50 93 ALA A N 1
ATOM 718 C CA . ALA A 1 93 ? -11.361 -7.267 3.963 1.00 79.50 93 ALA A CA 1
ATOM 719 C C . ALA A 1 93 ? -10.532 -6.647 2.820 1.00 79.50 93 ALA A C 1
ATOM 721 O O . ALA A 1 93 ? -10.391 -5.427 2.799 1.00 79.50 93 ALA A O 1
ATOM 722 N N . GLY A 1 94 ? -10.061 -7.432 1.840 1.00 82.12 94 GLY A N 1
ATOM 723 C CA . GLY A 1 94 ? -9.391 -6.908 0.639 1.00 82.12 94 GLY A CA 1
ATOM 724 C C . GLY A 1 94 ? -10.223 -5.868 -0.131 1.00 82.12 94 GLY A C 1
ATOM 725 O O . GLY A 1 94 ? -9.672 -4.950 -0.727 1.00 82.12 94 GLY A O 1
ATOM 726 N N . ARG A 1 95 ? -11.560 -5.910 -0.018 1.00 89.06 95 ARG A N 1
ATOM 727 C CA . ARG A 1 95 ? -12.464 -4.900 -0.604 1.00 89.06 95 ARG A CA 1
ATOM 728 C C . ARG A 1 95 ? -12.240 -3.471 -0.092 1.00 89.06 95 ARG A C 1
ATOM 730 O O . ARG A 1 95 ? -12.653 -2.524 -0.745 1.00 89.06 95 ARG A O 1
ATOM 737 N N . PHE A 1 96 ? -11.630 -3.320 1.084 1.00 91.00 96 PHE A N 1
ATOM 738 C CA . PHE A 1 96 ? -11.357 -2.021 1.696 1.00 91.00 96 PHE A CA 1
ATOM 739 C C . PHE A 1 96 ? -10.033 -1.408 1.237 1.00 91.00 96 PHE A C 1
ATOM 741 O O . PHE A 1 96 ? -9.674 -0.343 1.723 1.00 91.00 96 PHE A O 1
ATOM 748 N N . LEU A 1 97 ? -9.291 -2.063 0.338 1.00 92.44 97 LEU A N 1
ATOM 749 C CA . LEU A 1 97 ? -7.946 -1.643 -0.049 1.00 92.44 97 LEU A CA 1
ATOM 750 C C . LEU A 1 97 ? -7.910 -0.215 -0.602 1.00 92.44 97 LEU A C 1
ATOM 752 O O . LEU A 1 97 ? -7.155 0.607 -0.087 1.00 92.44 97 LEU A O 1
ATOM 756 N N . ASP A 1 98 ? -8.741 0.092 -1.599 1.00 93.62 98 ASP A N 1
ATOM 757 C CA . ASP A 1 98 ? -8.786 1.423 -2.224 1.00 93.62 98 ASP A CA 1
ATOM 758 C C . ASP A 1 98 ? -9.131 2.520 -1.208 1.00 93.62 98 ASP A C 1
ATOM 760 O O . ASP A 1 98 ? -8.436 3.533 -1.084 1.00 93.62 98 ASP A O 1
ATOM 764 N N . GLU A 1 99 ? -10.171 2.267 -0.416 1.00 93.94 99 GLU A N 1
ATOM 765 C CA . GLU A 1 99 ? -10.678 3.207 0.574 1.00 93.94 99 GLU A CA 1
ATOM 766 C C . GLU A 1 99 ? -9.681 3.428 1.717 1.00 93.94 99 GLU A C 1
ATOM 768 O O . GLU A 1 99 ? -9.449 4.567 2.116 1.00 93.94 99 GLU A O 1
ATOM 773 N N . LEU A 1 100 ? -9.037 2.367 2.213 1.00 93.75 100 LEU A N 1
ATOM 774 C CA . LEU A 1 100 ? -8.064 2.450 3.301 1.00 93.75 100 LEU A CA 1
ATOM 775 C C . LEU A 1 100 ? -6.783 3.167 2.861 1.00 93.75 100 LEU A C 1
ATOM 777 O O . LEU A 1 100 ? -6.253 3.984 3.618 1.00 93.75 100 LEU A O 1
ATOM 781 N N . VAL A 1 101 ? -6.288 2.894 1.648 1.00 94.44 101 VAL A N 1
ATOM 782 C CA . VAL A 1 101 ? -5.106 3.573 1.090 1.00 94.44 101 VAL A CA 1
ATOM 783 C C . VAL A 1 101 ? -5.384 5.064 0.930 1.00 94.44 101 VAL A C 1
ATOM 785 O O . VAL A 1 101 ? -4.601 5.882 1.417 1.00 94.44 101 VAL A O 1
ATOM 788 N N . THR A 1 102 ? -6.512 5.422 0.316 1.00 94.12 102 THR A N 1
ATOM 789 C CA . THR A 1 102 ? -6.918 6.820 0.106 1.00 94.12 102 THR A CA 1
ATOM 790 C C . THR A 1 102 ? -7.098 7.551 1.432 1.00 94.12 102 THR A C 1
ATOM 792 O O . THR A 1 102 ? -6.449 8.570 1.669 1.00 94.12 102 THR A O 1
ATOM 795 N N . LEU A 1 103 ? -7.869 6.966 2.352 1.00 92.94 103 LEU A N 1
ATOM 796 C CA . LEU A 1 103 ? -8.127 7.541 3.668 1.00 92.94 103 LEU A CA 1
ATOM 797 C C . LEU A 1 103 ? -6.843 7.745 4.474 1.00 92.94 103 LEU A C 1
ATOM 799 O O . LEU A 1 103 ? -6.676 8.775 5.117 1.00 92.94 103 LEU A O 1
ATOM 803 N N . THR A 1 104 ? -5.900 6.803 4.411 1.00 91.81 104 THR A N 1
ATOM 804 C CA . THR A 1 104 ? -4.602 6.951 5.085 1.00 91.81 104 THR A CA 1
ATOM 805 C C . THR A 1 104 ? -3.805 8.128 4.521 1.00 91.81 104 THR A C 1
ATOM 807 O O . THR A 1 104 ? -3.163 8.856 5.276 1.00 91.81 104 THR A O 1
ATOM 810 N N . MET A 1 105 ? -3.843 8.349 3.203 1.00 90.75 105 MET A N 1
ATOM 811 C CA . MET A 1 105 ? -3.178 9.500 2.584 1.00 90.75 105 MET A CA 1
ATOM 812 C C . MET A 1 105 ? -3.830 10.830 2.968 1.00 90.75 105 MET A C 1
ATOM 814 O O . MET A 1 105 ? -3.117 11.815 3.154 1.00 90.75 105 MET A O 1
ATOM 818 N N . ASP A 1 106 ? -5.155 10.864 3.091 1.00 90.00 106 ASP A N 1
ATOM 819 C CA . ASP A 1 106 ? -5.888 12.058 3.518 1.00 90.00 106 ASP A CA 1
ATOM 820 C C . ASP A 1 106 ? -5.652 12.358 5.003 1.00 90.00 106 ASP A C 1
ATOM 822 O O . ASP A 1 106 ? -5.381 13.503 5.360 1.00 90.00 106 ASP A O 1
ATOM 826 N N . LEU A 1 107 ? -5.637 11.327 5.857 1.00 87.12 107 LEU A N 1
ATOM 827 C CA . LEU A 1 107 ? -5.304 11.459 7.278 1.00 87.12 107 LEU A CA 1
ATOM 828 C C . LEU A 1 107 ? -3.884 11.991 7.477 1.00 87.12 107 LEU A C 1
ATOM 830 O O . LEU A 1 107 ? -3.671 12.819 8.355 1.00 87.12 107 LEU A O 1
ATOM 834 N N . GLU A 1 108 ? -2.917 11.560 6.658 1.00 85.81 108 GLU A N 1
ATOM 835 C CA . GLU A 1 108 ? -1.567 12.138 6.678 1.00 85.81 108 GLU A CA 1
ATOM 836 C C . GLU A 1 108 ? -1.543 13.609 6.271 1.00 85.81 108 GLU A C 1
ATOM 838 O O . GLU A 1 108 ? -0.814 14.385 6.883 1.00 85.81 108 GLU A O 1
ATOM 843 N N . GLY A 1 109 ? -2.328 13.995 5.262 1.00 82.75 109 GLY A N 1
ATOM 844 C CA . GLY A 1 109 ? -2.440 15.391 4.834 1.00 82.75 109 GLY A CA 1
ATOM 845 C C . GLY A 1 109 ? -3.099 16.291 5.883 1.00 82.75 109 GLY A C 1
ATOM 846 O O . GLY A 1 109 ? -2.786 17.475 5.953 1.00 82.75 109 GLY A O 1
ATOM 847 N N . ALA A 1 110 ? -3.970 15.724 6.719 1.00 80.62 110 ALA A N 1
ATOM 848 C CA . ALA A 1 110 ? -4.643 16.417 7.815 1.00 80.62 110 ALA A CA 1
ATOM 849 C C . ALA A 1 110 ? -3.811 16.493 9.114 1.00 80.62 110 ALA A C 1
ATOM 851 O O . ALA A 1 110 ? -4.262 17.096 10.091 1.00 80.62 110 ALA A O 1
ATOM 852 N N . LEU A 1 111 ? -2.614 15.889 9.168 1.00 75.56 111 LEU A N 1
ATOM 853 C CA . LEU A 1 111 ? -1.758 15.974 10.353 1.00 75.56 111 LEU A CA 1
ATOM 854 C C . LEU A 1 111 ? -1.223 17.407 10.543 1.00 75.56 111 LEU A C 1
ATOM 856 O O . LEU A 1 111 ? -0.746 18.019 9.585 1.00 75.56 111 LEU A O 1
ATOM 860 N N . PRO A 1 112 ? -1.241 17.950 11.776 1.00 65.75 112 PRO A N 1
ATOM 861 C CA . PRO A 1 112 ? -0.744 19.294 12.042 1.00 65.75 112 PRO A CA 1
ATOM 862 C C . PRO A 1 112 ? 0.764 19.393 11.770 1.00 65.75 112 PRO A C 1
ATOM 864 O O . PRO A 1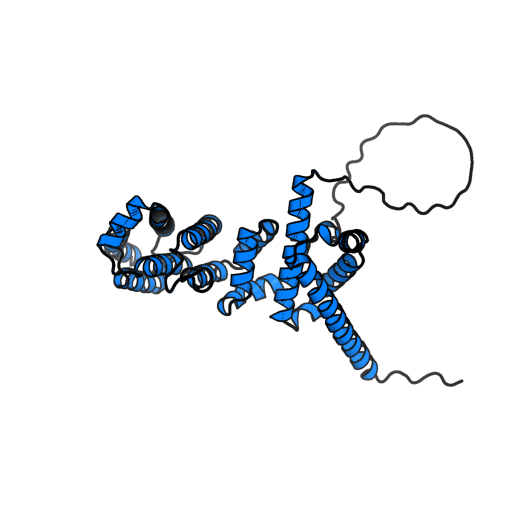 112 ? 1.573 18.693 12.385 1.00 65.75 112 PRO A O 1
ATOM 867 N N . GLN A 1 113 ? 1.138 20.299 10.864 1.00 56.34 113 GLN A N 1
ATOM 868 C CA . GLN A 1 113 ? 2.527 20.608 10.527 1.00 56.34 113 GLN A CA 1
ATOM 869 C C . GLN A 1 113 ? 3.187 21.325 11.717 1.00 56.34 113 GLN A C 1
ATOM 871 O O . GLN A 1 113 ? 2.966 22.513 11.924 1.00 56.34 113 GLN A O 1
ATOM 876 N N . GLY A 1 114 ? 3.950 20.604 12.544 1.00 50.22 114 GLY A N 1
ATOM 877 C CA . GLY A 1 114 ? 4.686 21.217 13.662 1.00 50.22 114 GLY A CA 1
ATOM 878 C C . GLY A 1 114 ? 4.860 20.365 14.921 1.00 50.22 114 GLY A C 1
ATOM 879 O O . GLY A 1 114 ? 5.570 20.783 15.829 1.00 50.22 114 GLY A O 1
ATOM 880 N N . GLN A 1 115 ? 4.257 19.176 15.002 1.00 53.84 115 GLN A N 1
ATOM 881 C CA . GLN A 1 115 ? 4.541 18.216 16.081 1.00 53.84 115 GLN A CA 1
ATOM 882 C C . GLN A 1 115 ? 5.388 17.033 15.586 1.00 53.84 115 GLN A C 1
ATOM 884 O O . GLN A 1 115 ? 5.646 16.899 14.395 1.00 53.84 115 GLN A O 1
ATOM 889 N N . PHE A 1 116 ? 5.800 16.159 16.516 1.00 51.06 116 PHE A N 1
ATOM 890 C CA . PHE A 1 116 ? 6.561 14.905 16.328 1.00 51.06 116 PHE A CA 1
ATOM 891 C C . PHE A 1 116 ? 6.149 14.021 15.126 1.00 51.06 116 PHE A C 1
ATOM 893 O O . PHE A 1 116 ? 6.912 13.137 14.726 1.00 51.06 116 PHE A O 1
ATOM 900 N N . TYR A 1 117 ? 4.956 14.239 14.567 1.00 54.94 117 TYR A N 1
ATOM 901 C CA . TYR A 1 117 ? 4.426 13.570 13.386 1.00 54.94 117 TYR A CA 1
ATOM 902 C C . TYR A 1 117 ? 4.454 14.531 12.196 1.00 54.94 117 TYR A C 1
ATOM 904 O O . TYR A 1 117 ? 3.753 15.538 12.178 1.00 54.94 117 TYR A O 1
ATOM 912 N N . SER A 1 118 ? 5.267 14.210 11.197 1.00 54.31 118 SER A N 1
ATOM 913 C CA . SER A 1 118 ? 5.400 14.963 9.947 1.00 54.31 118 SER A CA 1
ATOM 914 C C . SER A 1 118 ? 5.229 14.033 8.746 1.00 54.31 118 SER A C 1
ATOM 916 O O . SER A 1 118 ? 5.122 12.813 8.907 1.00 54.31 118 SER A O 1
ATOM 918 N N . GLU A 1 119 ? 5.312 14.573 7.524 1.00 52.19 119 GLU A N 1
ATOM 919 C CA . GLU A 1 119 ? 5.470 13.763 6.307 1.00 52.19 119 GLU A CA 1
ATOM 920 C C . GLU A 1 119 ? 6.648 12.775 6.390 1.00 52.19 119 GLU A C 1
ATOM 922 O O . GLU A 1 119 ? 6.704 11.824 5.617 1.00 52.19 119 GLU A O 1
ATOM 927 N N . ILE A 1 120 ? 7.582 12.932 7.324 1.00 56.19 120 ILE A N 1
ATOM 928 C CA . ILE A 1 120 ? 8.717 12.022 7.491 1.00 56.19 120 ILE A CA 1
ATOM 929 C C . ILE A 1 120 ? 8.396 10.941 8.538 1.00 56.19 120 ILE A C 1
ATOM 931 O O . ILE A 1 120 ? 8.785 9.790 8.357 1.00 56.19 120 ILE A O 1
ATOM 935 N N . ASN A 1 121 ? 7.584 11.258 9.552 1.00 69.00 121 ASN A N 1
ATOM 936 C CA . ASN A 1 121 ? 7.288 10.384 10.691 1.00 69.00 121 ASN A CA 1
ATOM 937 C C . ASN A 1 121 ? 5.775 10.163 10.903 1.00 69.00 121 ASN A C 1
ATOM 939 O O . ASN A 1 121 ? 5.231 10.451 11.969 1.00 69.00 121 ASN A O 1
ATOM 943 N N . SER A 1 122 ? 5.070 9.693 9.870 1.00 81.88 122 SER A N 1
ATOM 944 C CA . SER A 1 122 ? 3.644 9.357 9.991 1.00 81.88 122 SER A CA 1
ATOM 945 C C . SER A 1 122 ? 3.450 8.011 10.706 1.00 81.88 122 SER A C 1
ATOM 947 O O . SER A 1 122 ? 4.011 7.003 10.261 1.00 81.88 122 SER A O 1
ATOM 949 N N . PRO A 1 123 ? 2.592 7.944 11.742 1.00 85.88 123 PRO A N 1
ATOM 950 C CA . PRO A 1 123 ? 2.308 6.707 12.466 1.00 85.88 123 PRO A CA 1
ATOM 951 C C . PRO A 1 123 ? 1.444 5.721 11.661 1.00 85.88 123 PRO A C 1
ATOM 953 O O . PRO A 1 123 ? 1.338 4.558 12.039 1.00 85.88 123 PRO A O 1
ATOM 956 N N . TYR A 1 124 ? 0.832 6.148 10.551 1.00 90.19 124 TYR A N 1
ATOM 957 C CA . TYR A 1 124 ? -0.116 5.332 9.781 1.00 90.19 124 TYR A CA 1
ATOM 958 C C . TYR A 1 124 ? 0.550 4.373 8.789 1.00 90.19 124 TYR A C 1
ATOM 960 O O . TYR A 1 124 ? -0.066 3.412 8.327 1.00 90.19 124 TYR A O 1
ATOM 968 N N . ARG A 1 125 ? 1.818 4.618 8.445 1.00 89.44 125 ARG A N 1
ATOM 969 C CA . ARG A 1 125 ? 2.479 3.949 7.315 1.00 89.44 125 ARG A CA 1
ATOM 970 C C . ARG A 1 125 ? 2.787 2.492 7.569 1.00 89.44 125 ARG A C 1
ATOM 972 O O . ARG A 1 125 ? 2.559 1.665 6.690 1.00 89.44 125 ARG A O 1
ATOM 979 N N . LEU A 1 126 ? 3.311 2.185 8.751 1.00 91.12 126 LEU A N 1
ATOM 980 C CA . LEU A 1 126 ? 3.619 0.813 9.134 1.00 91.12 126 LEU A CA 1
ATOM 981 C C . LEU A 1 126 ? 2.335 -0.039 9.224 1.00 91.12 126 LEU A C 1
ATOM 983 O O . LEU A 1 126 ? 2.305 -1.084 8.574 1.00 91.12 126 LEU A O 1
ATOM 987 N N . PRO A 1 127 ? 1.259 0.419 9.899 1.00 93.06 127 PRO A N 1
ATOM 988 C CA . PRO A 1 127 ? -0.033 -0.266 9.876 1.00 93.06 127 PRO A CA 1
ATOM 989 C C . PRO A 1 127 ? -0.588 -0.520 8.471 1.00 93.06 127 PRO A C 1
ATOM 991 O O . PRO A 1 127 ? -0.978 -1.643 8.148 1.00 93.06 127 PRO A O 1
ATOM 994 N N . LEU A 1 128 ? -0.563 0.496 7.599 1.00 94.56 128 LEU A N 1
ATOM 995 C CA . LEU A 1 128 ? -1.002 0.344 6.211 1.00 94.56 128 LEU A CA 1
ATOM 996 C C . LEU A 1 128 ? -0.144 -0.687 5.463 1.00 94.56 128 LEU A C 1
ATOM 998 O O . LEU A 1 128 ? -0.676 -1.529 4.746 1.00 94.56 128 LEU A O 1
ATOM 1002 N N . THR A 1 129 ? 1.177 -0.655 5.654 1.00 94.81 129 THR A N 1
ATOM 1003 C CA . THR A 1 129 ? 2.107 -1.600 5.015 1.00 94.81 129 THR A CA 1
ATOM 1004 C C . THR A 1 129 ? 1.804 -3.040 5.425 1.00 94.81 129 THR A C 1
ATOM 1006 O O . THR A 1 129 ? 1.747 -3.916 4.567 1.00 94.81 129 THR A O 1
ATOM 1009 N N . LYS A 1 130 ? 1.521 -3.293 6.710 1.00 94.00 130 LYS A N 1
ATOM 1010 C CA . LYS A 1 130 ? 1.125 -4.629 7.188 1.00 94.00 130 LYS A CA 1
ATOM 1011 C C . LYS A 1 130 ? -0.159 -5.126 6.531 1.00 94.00 130 LYS A C 1
ATOM 1013 O O . LYS A 1 130 ? -0.229 -6.290 6.143 1.00 94.00 130 LYS A O 1
ATOM 1018 N N . PHE A 1 131 ? -1.156 -4.255 6.377 1.00 94.25 131 PHE A N 1
ATOM 1019 C CA . PHE A 1 131 ? -2.380 -4.598 5.656 1.00 94.25 131 PHE A CA 1
ATOM 1020 C C . PHE A 1 131 ? -2.094 -4.946 4.190 1.00 94.25 131 PHE A C 1
ATOM 1022 O O . PHE A 1 131 ? -2.551 -5.981 3.712 1.00 94.25 131 PHE A O 1
ATOM 1029 N N . LEU A 1 132 ? -1.297 -4.130 3.495 1.00 94.75 132 LEU A N 1
ATOM 1030 C CA . LEU A 1 132 ? -0.956 -4.351 2.087 1.00 94.75 132 LEU A CA 1
ATOM 1031 C C . LEU A 1 132 ? -0.146 -5.635 1.875 1.00 94.75 132 LEU A C 1
ATOM 1033 O O . LEU A 1 132 ? -0.393 -6.347 0.911 1.00 94.75 132 LEU A O 1
ATOM 1037 N N . ASN A 1 133 ? 0.756 -5.980 2.796 1.00 94.31 133 ASN A N 1
ATOM 1038 C CA . ASN A 1 133 ? 1.514 -7.233 2.740 1.00 94.31 133 ASN A CA 1
ATOM 1039 C C . ASN A 1 133 ? 0.617 -8.478 2.777 1.00 94.31 133 ASN A C 1
ATOM 1041 O O . ASN A 1 133 ? 0.984 -9.510 2.222 1.00 94.31 133 ASN A O 1
ATOM 1045 N N . ARG A 1 134 ? -0.551 -8.400 3.427 1.00 91.62 134 ARG A N 1
ATOM 1046 C CA . ARG A 1 134 ? -1.505 -9.516 3.481 1.00 91.62 134 ARG A CA 1
ATOM 1047 C C . ARG A 1 134 ? -2.226 -9.751 2.152 1.00 91.62 134 ARG A C 1
ATOM 1049 O O . ARG A 1 134 ? -2.648 -10.871 1.893 1.00 91.62 134 ARG A O 1
ATOM 1056 N N . TYR A 1 135 ? -2.347 -8.708 1.337 1.00 92.19 135 TYR A N 1
ATOM 1057 C CA . TYR A 1 135 ? -2.969 -8.719 0.013 1.00 92.19 135 TYR A CA 1
ATOM 1058 C C . TYR A 1 135 ? -1.940 -8.282 -1.030 1.00 92.19 135 TYR A C 1
ATOM 1060 O O . TYR A 1 135 ? -2.174 -7.347 -1.793 1.00 92.19 135 TYR A O 1
ATOM 1068 N N . ALA A 1 136 ? -0.737 -8.868 -0.975 1.00 93.19 136 ALA A N 1
ATOM 1069 C CA . ALA A 1 136 ? 0.415 -8.359 -1.712 1.00 93.19 136 ALA A CA 1
ATOM 1070 C C . ALA A 1 136 ? 0.161 -8.313 -3.224 1.00 93.19 136 ALA A C 1
ATOM 1072 O O . ALA A 1 136 ? 0.476 -7.312 -3.865 1.00 93.19 136 ALA A O 1
ATOM 1073 N N . THR A 1 137 ? -0.457 -9.357 -3.780 1.00 93.62 137 THR A N 1
ATOM 1074 C CA . THR A 1 137 ? -0.780 -9.439 -5.208 1.00 93.62 137 THR A CA 1
ATOM 1075 C C . THR A 1 137 ? -1.773 -8.348 -5.612 1.00 93.62 137 THR A C 1
ATOM 1077 O O . THR A 1 137 ? -1.509 -7.588 -6.545 1.00 93.62 137 THR A O 1
ATOM 1080 N N . GLU A 1 138 ? -2.874 -8.194 -4.872 1.00 94.12 138 GLU A N 1
ATOM 1081 C CA . GLU A 1 138 ? -3.893 -7.175 -5.138 1.00 94.12 138 GLU A CA 1
ATOM 1082 C C . GLU A 1 138 ? -3.355 -5.756 -4.926 1.00 94.12 138 GLU A C 1
ATOM 1084 O O . GLU A 1 138 ? -3.675 -4.847 -5.689 1.00 94.12 138 GLU A O 1
ATOM 1089 N N . ALA A 1 139 ? -2.510 -5.555 -3.914 1.00 94.56 139 ALA A N 1
ATOM 1090 C CA . ALA A 1 139 ? -1.866 -4.280 -3.628 1.00 94.56 139 ALA A CA 1
ATOM 1091 C C . ALA A 1 139 ? -0.894 -3.873 -4.740 1.00 94.56 139 ALA A C 1
ATOM 1093 O O . ALA A 1 139 ? -0.883 -2.712 -5.150 1.00 94.56 139 ALA A O 1
ATOM 1094 N N . VAL A 1 140 ? -0.098 -4.810 -5.259 1.00 95.19 140 VAL A N 1
ATOM 1095 C CA . VAL A 1 140 ? 0.787 -4.551 -6.401 1.00 95.19 140 VAL A CA 1
ATOM 1096 C C . VAL A 1 140 ? -0.031 -4.144 -7.625 1.00 95.19 140 VAL A C 1
ATOM 1098 O O . VAL A 1 140 ? 0.248 -3.099 -8.212 1.00 95.19 140 VAL A O 1
ATOM 1101 N N . ASP A 1 141 ? -1.082 -4.890 -7.964 1.00 94.94 141 ASP A N 1
ATOM 1102 C CA . ASP A 1 141 ? -1.952 -4.567 -9.104 1.00 94.94 141 ASP A CA 1
ATOM 1103 C C . ASP A 1 141 ? -2.651 -3.205 -8.923 1.00 94.94 141 ASP A C 1
ATOM 1105 O O . ASP A 1 141 ? -2.758 -2.397 -9.855 1.00 94.94 141 ASP A O 1
ATOM 1109 N N . TYR A 1 142 ? -3.053 -2.891 -7.692 1.00 95.19 142 TYR A N 1
ATOM 1110 C CA . TYR A 1 142 ? -3.646 -1.610 -7.325 1.00 95.19 142 TYR A CA 1
ATOM 1111 C C . TYR A 1 142 ? -2.713 -0.416 -7.569 1.00 95.19 142 TYR A C 1
ATOM 1113 O O . TYR A 1 142 ? -3.144 0.597 -8.128 1.00 95.19 142 TYR A O 1
ATOM 1121 N N . PHE A 1 143 ? -1.445 -0.512 -7.157 1.00 95.69 143 PHE A N 1
ATOM 1122 C CA . PHE A 1 143 ? -0.482 0.578 -7.332 1.00 95.69 143 PHE A CA 1
ATOM 1123 C C . PHE A 1 143 ? 0.042 0.670 -8.766 1.00 95.69 143 PHE A C 1
ATOM 1125 O O . PHE A 1 143 ? 0.214 1.779 -9.271 1.00 95.69 143 PHE A O 1
ATOM 1132 N N . LEU A 1 144 ? 0.249 -0.462 -9.445 1.00 94.00 144 LEU A N 1
ATOM 1133 C CA . LEU A 1 144 ? 0.701 -0.482 -10.839 1.00 94.00 144 LEU A CA 1
ATOM 1134 C C . LEU A 1 144 ? -0.350 0.100 -11.795 1.00 94.00 144 LEU A C 1
ATOM 1136 O O . LEU A 1 144 ? -0.003 0.887 -12.671 1.00 94.00 144 LEU A O 1
ATOM 1140 N N . SER A 1 145 ? -1.640 -0.169 -11.573 1.00 93.88 145 SER A N 1
ATOM 1141 C CA . SER A 1 145 ? -2.723 0.458 -12.354 1.00 93.88 145 SER A CA 1
ATOM 1142 C C . SER A 1 145 ? -2.822 1.981 -12.173 1.00 93.88 145 SER A C 1
ATOM 1144 O O . SER A 1 145 ? -3.396 2.666 -13.017 1.00 93.88 145 SER A O 1
ATOM 1146 N N . ARG A 1 146 ? -2.241 2.533 -11.099 1.00 93.88 146 ARG A N 1
ATOM 1147 C CA . ARG A 1 146 ? -2.224 3.973 -10.777 1.00 93.88 146 ARG A CA 1
ATOM 1148 C C . ARG A 1 146 ? -0.821 4.574 -10.851 1.00 93.88 146 ARG A C 1
ATOM 1150 O O . ARG A 1 146 ? -0.568 5.615 -10.248 1.00 93.88 146 ARG A O 1
ATOM 1157 N N . LEU A 1 147 ? 0.089 3.949 -11.600 1.00 91.12 147 LEU A N 1
ATOM 1158 C CA . LEU A 1 147 ? 1.484 4.378 -11.697 1.00 91.12 147 LEU A CA 1
ATOM 1159 C C . LEU A 1 147 ? 1.628 5.818 -12.212 1.00 91.12 147 LEU A C 1
ATOM 1161 O O . LEU A 1 147 ? 2.552 6.512 -11.811 1.00 91.12 147 LEU A O 1
ATOM 1165 N N . SER A 1 148 ? 0.708 6.298 -13.053 1.00 90.12 148 SER A N 1
ATOM 1166 C CA . SER A 1 148 ? 0.692 7.686 -13.533 1.00 90.12 148 SER A CA 1
ATOM 1167 C C . SER A 1 148 ? 0.351 8.709 -12.448 1.00 90.12 148 SER A C 1
ATOM 1169 O O . SER A 1 148 ? 0.641 9.885 -12.618 1.00 90.12 148 SER A O 1
ATOM 1171 N N . GLN A 1 149 ? -0.243 8.298 -11.324 1.00 91.88 149 GLN A N 1
ATOM 1172 C CA . GLN A 1 149 ? -0.728 9.213 -10.296 1.00 91.88 149 GLN A CA 1
ATOM 1173 C C . GLN A 1 149 ? 0.368 9.48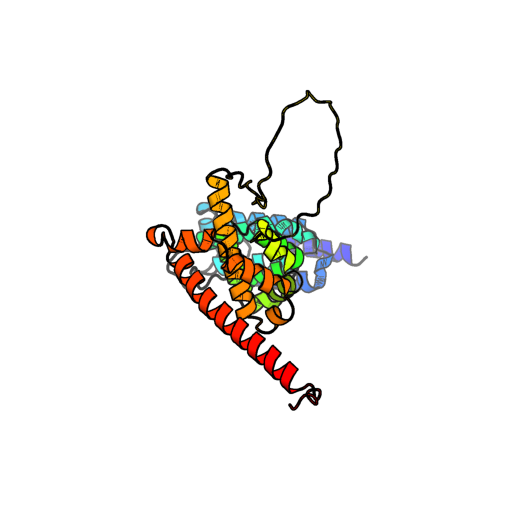2 -9.248 1.00 91.88 149 GLN A C 1
ATOM 1175 O O . GLN A 1 149 ? 0.671 8.597 -8.437 1.00 91.88 149 GLN A O 1
ATOM 1180 N N . PRO A 1 150 ? 0.933 10.706 -9.164 1.00 89.38 150 PRO A N 1
ATOM 1181 C CA . PRO A 1 150 ? 2.087 10.984 -8.300 1.00 89.38 150 PRO A CA 1
ATOM 1182 C C . PRO A 1 150 ? 1.822 10.731 -6.811 1.00 89.38 150 PRO A C 1
ATOM 1184 O O . PRO A 1 150 ? 2.708 10.287 -6.080 1.00 89.38 150 PRO A O 1
ATOM 1187 N N . ARG A 1 151 ? 0.587 10.976 -6.352 1.00 90.12 151 ARG A N 1
ATOM 1188 C CA . ARG A 1 151 ? 0.179 10.805 -4.947 1.00 90.12 151 ARG A CA 1
ATOM 1189 C C . ARG A 1 151 ? 0.268 9.336 -4.507 1.00 90.12 151 ARG A C 1
ATOM 1191 O O . ARG A 1 151 ? 0.860 9.038 -3.468 1.00 90.12 151 ARG A O 1
ATOM 1198 N N . TYR A 1 152 ? -0.240 8.427 -5.340 1.00 93.19 152 TYR A N 1
ATOM 1199 C CA . TYR A 1 152 ? -0.169 6.980 -5.120 1.00 93.19 152 TYR A CA 1
ATOM 1200 C C . TYR A 1 152 ? 1.247 6.450 -5.324 1.00 93.19 152 TYR A C 1
ATOM 1202 O O . TYR A 1 152 ? 1.718 5.640 -4.528 1.00 93.19 152 TYR A O 1
ATOM 1210 N N . PHE A 1 153 ? 1.967 6.956 -6.327 1.00 93.50 153 PHE A N 1
ATOM 1211 C CA . PHE A 1 153 ? 3.350 6.558 -6.565 1.00 93.50 153 PHE A CA 1
ATOM 1212 C C . PHE A 1 153 ? 4.277 6.924 -5.396 1.00 93.50 153 PHE A C 1
ATOM 1214 O O . PHE A 1 153 ? 5.022 6.070 -4.913 1.00 93.50 153 PHE A O 1
ATOM 1221 N N . LYS A 1 154 ? 4.189 8.154 -4.862 1.00 90.81 154 LYS A N 1
ATOM 1222 C CA . LYS A 1 154 ? 4.949 8.582 -3.668 1.00 90.81 154 LYS A CA 1
ATOM 1223 C C . LYS A 1 154 ? 4.664 7.656 -2.482 1.00 90.81 154 LYS A C 1
ATOM 1225 O O . LYS A 1 154 ? 5.596 7.256 -1.782 1.00 90.81 154 LYS A O 1
ATOM 1230 N N . ARG A 1 155 ? 3.394 7.274 -2.281 1.00 91.38 155 ARG A N 1
ATOM 1231 C CA . ARG A 1 155 ? 2.984 6.320 -1.239 1.00 91.38 155 ARG A CA 1
ATOM 1232 C C . ARG A 1 155 ? 3.626 4.954 -1.439 1.00 91.38 155 ARG A C 1
ATOM 1234 O O . ARG A 1 155 ? 4.222 4.420 -0.507 1.00 91.38 155 ARG A O 1
ATOM 1241 N N . PHE A 1 156 ? 3.525 4.417 -2.648 1.00 94.50 156 PHE A N 1
ATOM 1242 C CA . PHE A 1 156 ? 4.058 3.105 -2.981 1.00 94.50 156 PHE A CA 1
ATOM 1243 C C . PHE A 1 156 ? 5.574 3.047 -2.800 1.00 94.50 156 PHE A C 1
ATOM 1245 O O . PHE A 1 156 ? 6.085 2.151 -2.138 1.00 94.50 156 PHE A O 1
ATOM 1252 N N . MET A 1 157 ? 6.294 4.060 -3.283 1.00 92.75 157 MET A N 1
ATOM 1253 C CA . MET A 1 157 ? 7.747 4.155 -3.139 1.00 92.75 157 MET A CA 1
ATOM 1254 C C . MET A 1 157 ? 8.202 4.209 -1.683 1.00 92.75 157 MET A C 1
ATOM 1256 O O . MET A 1 157 ? 9.224 3.613 -1.348 1.00 92.75 157 MET A O 1
ATOM 1260 N N . TYR A 1 158 ? 7.459 4.894 -0.808 1.00 89.94 158 TYR A N 1
ATOM 1261 C CA . TYR A 1 158 ? 7.743 4.864 0.628 1.00 89.94 158 TYR A CA 1
ATOM 1262 C C . TYR A 1 158 ? 7.625 3.440 1.184 1.00 89.94 158 TYR A C 1
ATOM 1264 O O . TYR A 1 158 ? 8.522 2.970 1.880 1.00 89.94 158 TYR A O 1
ATOM 1272 N N . ILE A 1 159 ? 6.535 2.746 0.849 1.00 92.56 159 ILE A N 1
ATOM 1273 C CA . ILE A 1 159 ? 6.259 1.389 1.332 1.00 92.56 159 ILE A CA 1
ATOM 1274 C C . ILE A 1 159 ? 7.345 0.425 0.846 1.00 92.56 159 ILE A C 1
ATOM 1276 O O . ILE A 1 159 ? 7.946 -0.279 1.654 1.00 92.56 159 ILE A O 1
ATOM 1280 N N . ILE A 1 160 ? 7.667 0.461 -0.449 1.00 93.81 160 ILE A N 1
ATOM 1281 C CA . ILE A 1 160 ? 8.691 -0.387 -1.072 1.00 93.81 160 ILE A CA 1
ATOM 1282 C C . ILE A 1 160 ? 10.091 -0.127 -0.512 1.00 93.81 160 ILE A C 1
ATOM 1284 O O . ILE A 1 160 ? 10.888 -1.057 -0.457 1.00 93.81 160 ILE A O 1
ATOM 1288 N N . ARG A 1 161 ? 10.410 1.094 -0.069 1.00 91.38 161 ARG A N 1
ATOM 1289 C CA . ARG A 1 161 ? 11.701 1.411 0.571 1.00 91.38 161 ARG A CA 1
ATOM 1290 C C . ARG A 1 161 ? 11.750 1.083 2.061 1.00 91.38 161 ARG A C 1
ATOM 1292 O O . ARG A 1 161 ? 12.836 1.059 2.625 1.00 91.38 161 ARG A O 1
ATOM 1299 N N . SER A 1 162 ? 10.606 0.864 2.701 1.00 91.19 162 SER A N 1
ATOM 1300 C CA . SER A 1 162 ? 10.551 0.513 4.120 1.00 91.19 162 SER A CA 1
ATOM 1301 C C . SER A 1 162 ? 10.968 -0.941 4.354 1.00 91.19 162 SER A C 1
ATOM 1303 O O . SER A 1 162 ? 10.702 -1.805 3.519 1.00 91.19 162 SER A O 1
ATOM 1305 N N . GLU A 1 163 ? 11.547 -1.242 5.515 1.00 89.62 163 GLU A N 1
ATOM 1306 C CA . GLU A 1 163 ? 11.883 -2.619 5.921 1.00 89.62 163 GLU A CA 1
ATOM 1307 C C . GLU A 1 163 ? 10.667 -3.557 5.826 1.00 89.62 163 GLU A C 1
ATOM 1309 O O . GLU A 1 163 ? 10.739 -4.637 5.242 1.00 89.62 163 GLU A O 1
ATOM 1314 N N . ALA A 1 164 ? 9.502 -3.087 6.287 1.00 90.50 164 ALA A N 1
ATOM 1315 C CA . ALA A 1 164 ? 8.255 -3.846 6.270 1.00 90.50 164 ALA A CA 1
ATOM 1316 C C . ALA A 1 164 ? 7.708 -4.127 4.857 1.00 90.50 164 ALA A C 1
ATOM 1318 O O . ALA A 1 164 ? 6.849 -4.989 4.714 1.00 90.50 164 ALA A O 1
ATOM 1319 N N . GLY A 1 165 ? 8.188 -3.442 3.814 1.00 92.12 165 GLY A N 1
ATOM 1320 C CA . GLY A 1 165 ? 7.747 -3.634 2.428 1.00 92.12 165 GLY A CA 1
ATOM 1321 C C . GLY A 1 165 ? 8.292 -4.890 1.740 1.00 92.12 165 GLY A C 1
ATOM 1322 O O . GLY A 1 165 ? 8.040 -5.073 0.550 1.00 92.12 165 GLY A O 1
ATOM 1323 N N . GLN A 1 166 ? 9.044 -5.743 2.446 1.00 94.00 166 GLN A N 1
ATOM 1324 C CA . GLN A 1 166 ? 9.680 -6.937 1.877 1.00 94.00 166 GLN A CA 1
ATOM 1325 C C . GLN A 1 166 ? 8.710 -7.858 1.107 1.00 94.00 166 GLN A C 1
ATOM 1327 O O . GLN A 1 166 ? 9.023 -8.175 -0.041 1.00 94.00 166 GLN A O 1
ATOM 1332 N N . PRO A 1 167 ? 7.518 -8.219 1.627 1.00 95.00 167 PRO A N 1
ATOM 1333 C CA . PRO A 1 167 ? 6.594 -9.093 0.894 1.00 95.00 167 PRO A CA 1
ATOM 1334 C C . PRO A 1 167 ? 6.111 -8.487 -0.432 1.00 95.00 167 PRO A C 1
ATOM 1336 O O . PRO A 1 167 ? 5.998 -9.182 -1.438 1.00 95.00 167 PRO A O 1
ATOM 1339 N N . LEU A 1 168 ? 5.881 -7.170 -0.465 1.00 94.44 168 LEU A N 1
ATOM 1340 C CA . LEU A 1 168 ? 5.503 -6.456 -1.689 1.00 94.44 168 LEU A CA 1
ATOM 1341 C C . LEU A 1 168 ? 6.655 -6.402 -2.700 1.00 94.44 168 LEU A C 1
ATOM 1343 O O . LEU A 1 168 ? 6.414 -6.506 -3.902 1.00 94.44 168 LEU A O 1
ATOM 1347 N N . ARG A 1 169 ? 7.905 -6.263 -2.234 1.00 94.88 169 ARG A N 1
ATOM 1348 C CA . ARG A 1 169 ? 9.094 -6.339 -3.102 1.00 94.88 169 ARG A CA 1
ATOM 1349 C C . ARG A 1 169 ? 9.227 -7.709 -3.749 1.00 94.88 169 ARG A C 1
ATOM 1351 O O . ARG A 1 169 ? 9.463 -7.787 -4.949 1.00 94.88 169 ARG A O 1
ATOM 1358 N N . GLU A 1 170 ? 9.047 -8.773 -2.975 1.00 94.25 170 GLU A N 1
ATOM 1359 C CA . GLU A 1 170 ? 9.094 -10.147 -3.480 1.00 94.25 170 GLU A CA 1
ATOM 1360 C C . GLU A 1 170 ? 7.981 -10.419 -4.496 1.00 94.25 170 GLU A C 1
ATOM 1362 O O . GLU A 1 170 ? 8.219 -11.060 -5.518 1.00 94.25 170 GLU A O 1
ATOM 1367 N N . GLU A 1 171 ? 6.780 -9.892 -4.263 1.00 94.69 171 GLU A N 1
ATOM 1368 C CA . GLU A 1 171 ? 5.665 -10.036 -5.199 1.00 94.69 171 GLU A CA 1
ATOM 1369 C C . GLU A 1 171 ? 5.894 -9.273 -6.513 1.00 94.69 171 GLU A C 1
ATOM 1371 O O . GLU A 1 171 ? 5.696 -9.824 -7.600 1.00 94.69 171 GLU A O 1
ATOM 1376 N N . LEU A 1 172 ? 6.408 -8.038 -6.441 1.00 93.06 172 LEU A N 1
ATOM 1377 C CA . LEU A 1 172 ? 6.870 -7.294 -7.619 1.00 93.06 172 LEU A CA 1
ATOM 1378 C C . LEU A 1 172 ? 7.969 -8.050 -8.368 1.00 93.06 172 LEU A C 1
ATOM 1380 O O . LEU A 1 172 ? 7.973 -8.081 -9.600 1.00 93.06 172 LEU A O 1
ATOM 1384 N N . ALA A 1 173 ? 8.887 -8.672 -7.627 1.00 90.81 173 ALA A N 1
ATOM 1385 C CA . ALA A 1 173 ? 10.024 -9.372 -8.194 1.00 90.81 173 ALA A CA 1
ATOM 1386 C C . ALA A 1 173 ? 9.620 -10.603 -9.020 1.00 90.81 173 ALA A C 1
ATOM 1388 O O . ALA A 1 173 ? 10.278 -10.896 -10.019 1.00 90.81 173 ALA A O 1
ATOM 1389 N N . LYS A 1 174 ? 8.530 -11.284 -8.641 1.00 91.31 174 LYS A N 1
ATOM 1390 C CA . LYS A 1 174 ? 7.947 -12.415 -9.388 1.00 91.31 174 LYS A CA 1
ATOM 1391 C C . LYS A 1 174 ? 7.215 -11.988 -10.659 1.00 91.31 174 LYS A C 1
ATOM 1393 O O . LYS A 1 174 ? 7.069 -12.793 -11.573 1.00 91.31 174 LYS A O 1
ATOM 1398 N N . SER A 1 175 ? 6.746 -10.740 -10.717 1.00 89.56 175 SER A N 1
ATOM 1399 C CA . SER A 1 175 ? 5.871 -10.240 -11.784 1.00 89.56 175 SER A CA 1
ATOM 1400 C C . SER A 1 175 ? 6.463 -9.034 -12.536 1.00 89.56 175 SER A C 1
ATOM 1402 O O . SER A 1 175 ? 5.784 -8.012 -12.684 1.00 89.56 175 SER A O 1
ATOM 1404 N N . PRO A 1 176 ? 7.694 -9.122 -13.085 1.00 88.38 176 PRO A N 1
ATOM 1405 C CA . PRO A 1 176 ? 8.334 -8.010 -13.797 1.00 88.38 176 PRO A CA 1
ATOM 1406 C C . PRO A 1 176 ? 7.510 -7.532 -14.999 1.00 88.38 176 PRO A C 1
ATOM 1408 O O . PRO A 1 176 ? 7.474 -6.342 -15.300 1.00 88.38 176 PRO A O 1
ATOM 1411 N N . GLN A 1 177 ? 6.799 -8.449 -15.662 1.00 89.94 177 GLN A N 1
ATOM 1412 C CA . GLN A 1 177 ? 5.974 -8.138 -16.827 1.00 89.94 177 GLN A CA 1
ATOM 1413 C C . GLN A 1 177 ? 4.842 -7.160 -16.496 1.00 89.94 177 GLN A C 1
ATOM 1415 O O . GLN A 1 177 ? 4.536 -6.300 -17.316 1.00 89.94 177 GLN A O 1
ATOM 1420 N N . LYS A 1 178 ? 4.266 -7.223 -15.286 1.00 90.88 178 LYS A N 1
ATOM 1421 C CA . LYS A 1 178 ? 3.220 -6.282 -14.850 1.00 90.88 178 LYS A CA 1
ATOM 1422 C C . LYS A 1 178 ? 3.760 -4.856 -14.725 1.00 90.88 178 LYS A C 1
ATOM 1424 O O . LYS A 1 178 ? 3.088 -3.899 -15.112 1.00 90.88 178 LYS A O 1
ATOM 1429 N N . ILE A 1 179 ? 4.992 -4.717 -14.225 1.00 90.12 179 ILE A N 1
ATOM 1430 C CA . ILE A 1 179 ? 5.687 -3.427 -14.127 1.00 90.12 179 ILE A CA 1
ATOM 1431 C C . ILE A 1 179 ? 5.921 -2.870 -15.533 1.00 90.12 179 ILE A C 1
ATOM 1433 O O . ILE A 1 179 ? 5.598 -1.713 -15.798 1.00 90.12 179 ILE A O 1
ATOM 1437 N N . LEU A 1 180 ? 6.423 -3.709 -16.446 1.00 89.88 180 LEU A N 1
ATOM 1438 C CA . LEU A 1 180 ? 6.665 -3.318 -17.834 1.00 89.88 180 LEU A CA 1
ATOM 1439 C C . LEU A 1 180 ? 5.370 -2.946 -18.563 1.00 89.88 180 LEU A C 1
ATOM 1441 O O . LEU A 1 180 ? 5.345 -1.935 -19.250 1.00 89.88 180 LEU A O 1
ATOM 1445 N N . ALA A 1 181 ? 4.282 -3.688 -18.362 1.00 90.12 181 ALA A N 1
ATOM 1446 C CA . ALA A 1 181 ? 2.986 -3.380 -18.967 1.00 90.12 181 ALA A CA 1
ATOM 1447 C C . ALA A 1 181 ? 2.430 -2.031 -18.515 1.00 90.12 181 ALA A C 1
ATOM 1449 O O . ALA A 1 181 ? 1.865 -1.291 -19.315 1.00 90.12 181 ALA A O 1
ATOM 1450 N N . SER A 1 182 ? 2.625 -1.705 -17.239 1.00 89.06 182 SER A N 1
ATOM 1451 C CA . SER A 1 182 ? 2.089 -0.480 -16.647 1.00 89.06 182 SER A CA 1
ATOM 1452 C C . SER A 1 182 ? 2.934 0.754 -16.982 1.00 89.06 182 SER A C 1
ATOM 1454 O O . SER A 1 182 ? 2.395 1.845 -17.142 1.00 89.06 182 SER A O 1
ATOM 1456 N N . ALA A 1 183 ? 4.257 0.599 -17.094 1.00 87.00 183 ALA A N 1
ATOM 1457 C CA . ALA A 1 183 ? 5.193 1.706 -17.313 1.00 87.00 183 ALA A CA 1
ATOM 1458 C C . ALA A 1 183 ? 5.637 1.885 -18.775 1.00 87.00 183 ALA A C 1
ATOM 1460 O O . ALA A 1 183 ? 5.945 2.996 -19.206 1.00 87.00 183 ALA A O 1
ATOM 1461 N N . PHE A 1 184 ? 5.706 0.786 -19.525 1.00 87.31 184 PHE A N 1
ATOM 1462 C CA . PHE A 1 184 ? 6.311 0.687 -20.855 1.00 87.31 184 PHE A CA 1
ATOM 1463 C C . PHE A 1 184 ? 5.443 -0.158 -21.814 1.00 87.31 184 PHE A C 1
ATOM 1465 O O . PHE A 1 184 ? 5.965 -1.065 -22.473 1.00 87.31 184 PHE A O 1
ATOM 1472 N N . PRO A 1 185 ? 4.124 0.112 -21.930 1.00 84.31 185 PRO A N 1
ATOM 1473 C CA . PRO A 1 185 ? 3.202 -0.714 -22.720 1.00 84.31 185 PRO A CA 1
ATOM 1474 C C . PRO A 1 185 ? 3.611 -0.862 -24.194 1.00 84.31 185 PRO A C 1
ATOM 1476 O O . PRO A 1 185 ? 3.275 -1.849 -24.838 1.00 84.31 185 PRO A O 1
ATOM 1479 N N . GLN A 1 186 ? 4.363 0.097 -24.733 1.00 79.69 186 GLN A N 1
ATOM 1480 C CA . GLN A 1 186 ? 4.827 0.121 -26.118 1.00 79.69 186 GLN A CA 1
ATOM 1481 C C . GLN A 1 186 ? 5.952 -0.880 -26.442 1.00 79.69 186 GLN A C 1
ATOM 1483 O O . GLN A 1 186 ? 6.249 -1.069 -27.617 1.00 79.69 186 GLN A O 1
ATOM 1488 N N . PHE A 1 187 ? 6.579 -1.503 -25.438 1.00 73.06 187 PHE A N 1
ATOM 1489 C CA . PHE A 1 187 ? 7.673 -2.470 -25.635 1.00 73.06 187 PHE A CA 1
ATOM 1490 C C . PHE A 1 187 ? 7.260 -3.920 -25.391 1.00 73.06 187 PHE A C 1
ATOM 1492 O O . PHE A 1 187 ? 8.069 -4.826 -25.582 1.00 73.06 187 PHE A O 1
ATOM 1499 N N . LEU A 1 188 ? 6.016 -4.157 -24.974 1.00 71.31 188 LEU A N 1
ATOM 1500 C CA . LEU A 1 188 ? 5.493 -5.511 -24.892 1.00 71.31 188 LEU A CA 1
ATOM 1501 C C . LEU A 1 188 ? 5.020 -5.968 -26.273 1.00 71.31 188 LEU A C 1
ATOM 1503 O O . LEU A 1 188 ? 4.372 -5.189 -26.980 1.00 71.31 188 LEU A O 1
ATOM 1507 N N . PRO A 1 189 ? 5.295 -7.224 -26.661 1.00 59.16 189 PRO A N 1
ATOM 1508 C CA . PRO A 1 189 ? 4.719 -7.780 -27.872 1.00 59.16 189 PRO A CA 1
ATOM 1509 C C . PRO A 1 189 ? 3.194 -7.746 -27.740 1.00 59.16 189 PRO A C 1
ATOM 1511 O O . PRO A 1 189 ? 2.615 -8.394 -26.865 1.00 59.16 189 PRO A O 1
ATOM 1514 N N . LYS A 1 190 ? 2.533 -6.954 -28.592 1.00 46.09 190 LYS A N 1
ATOM 1515 C CA . LYS A 1 190 ? 1.079 -7.012 -28.741 1.00 46.09 190 LYS A CA 1
ATOM 1516 C C . LYS A 1 190 ? 0.756 -8.421 -29.227 1.00 46.09 190 LYS A C 1
ATOM 1518 O O . LYS A 1 190 ? 1.222 -8.819 -30.288 1.00 46.09 190 LYS A O 1
ATOM 1523 N N . SER A 1 191 ? -0.008 -9.183 -28.450 1.00 37.72 191 SER A N 1
ATOM 1524 C CA . SER A 1 191 ? -0.603 -10.418 -28.952 1.00 37.72 191 SER A CA 1
ATOM 1525 C C . SER A 1 191 ? -1.523 -10.036 -30.115 1.00 37.72 191 SER A C 1
ATOM 1527 O O . SER A 1 191 ? -2.562 -9.408 -29.913 1.00 37.72 191 SER A O 1
ATOM 1529 N N . GLU A 1 192 ? -1.094 -10.325 -31.344 1.00 32.78 192 GLU A N 1
ATOM 1530 C CA . GLU A 1 192 ? -1.941 -10.234 -32.528 1.00 32.78 192 GLU A CA 1
ATOM 1531 C C . GLU A 1 192 ? -3.051 -11.277 -32.394 1.00 32.78 192 GLU A C 1
ATOM 1533 O O . GLU A 1 192 ? -2.839 -12.479 -32.529 1.00 32.78 192 GLU A O 1
ATOM 1538 N N . GLY A 1 193 ? -4.245 -10.796 -32.067 1.00 38.91 193 GLY A N 1
ATOM 1539 C CA . GLY A 1 193 ? -5.424 -11.616 -31.844 1.00 38.91 193 GLY A CA 1
ATOM 1540 C C . GLY A 1 193 ? -6.693 -10.852 -32.188 1.00 38.91 193 GLY A C 1
ATOM 1541 O O . GLY A 1 193 ? -7.521 -10.621 -31.318 1.00 38.91 193 GLY A O 1
ATOM 1542 N N . SER A 1 194 ? -6.832 -10.433 -33.447 1.00 27.47 194 SER A N 1
ATOM 1543 C CA . SER A 1 194 ? -8.136 -10.328 -34.113 1.00 27.47 194 SER A CA 1
ATOM 1544 C C . SER A 1 194 ? -7.928 -10.207 -35.622 1.00 27.47 194 SER A C 1
ATOM 1546 O O . SER A 1 194 ? -7.836 -9.117 -36.184 1.00 27.47 194 SER A O 1
ATOM 1548 N N . MET A 1 195 ? -7.844 -11.356 -36.295 1.00 34.28 195 MET A N 1
ATOM 1549 C CA . MET A 1 195 ? -8.205 -11.414 -37.705 1.00 34.28 195 MET A CA 1
ATOM 1550 C C . MET A 1 195 ? -9.711 -11.166 -37.794 1.00 34.28 195 MET A C 1
ATOM 1552 O O . MET A 1 195 ? -10.504 -12.017 -37.403 1.00 34.28 195 MET A O 1
ATOM 1556 N N . THR A 1 196 ? -10.124 -10.027 -38.340 1.00 26.03 196 THR A N 1
ATOM 1557 C CA . THR A 1 196 ? -11.447 -9.921 -38.962 1.00 26.03 196 THR A CA 1
ATOM 1558 C C . THR A 1 196 ? -11.249 -9.535 -40.418 1.00 26.03 196 THR A C 1
ATOM 1560 O O . THR A 1 196 ? -11.022 -8.384 -40.773 1.00 26.03 196 THR A O 1
ATOM 1563 N N . ARG A 1 197 ? -11.269 -10.570 -41.257 1.00 31.80 197 ARG A N 1
ATOM 1564 C CA . ARG A 1 197 ? -11.345 -10.501 -42.713 1.00 31.80 197 ARG A CA 1
ATOM 1565 C C . ARG A 1 197 ? -12.740 -9.995 -43.095 1.00 31.80 197 ARG A C 1
ATOM 1567 O O . ARG A 1 197 ? -13.727 -10.604 -42.697 1.00 31.80 197 ARG A O 1
ATOM 1574 N N . GLY A 1 198 ? -12.813 -8.935 -43.896 1.00 24.28 198 GLY A N 1
ATOM 1575 C CA . GLY A 1 198 ? -14.041 -8.455 -44.537 1.00 24.28 198 GLY A CA 1
ATOM 1576 C C . GLY A 1 198 ? -13.710 -7.822 -45.899 1.00 24.28 198 GLY A C 1
ATOM 1577 O O . GLY A 1 198 ? -12.783 -7.019 -45.946 1.00 24.28 198 GLY A O 1
ATOM 1578 N N . PRO A 1 199 ? -14.367 -8.217 -47.010 1.00 39.81 199 PRO A N 1
ATOM 1579 C CA . PRO A 1 199 ? -13.911 -7.950 -48.383 1.00 39.81 199 PRO A CA 1
ATOM 1580 C C . PRO A 1 199 ? -14.509 -6.660 -48.973 1.00 39.81 199 PRO A C 1
ATOM 1582 O O . PRO A 1 199 ? -15.587 -6.280 -48.534 1.00 39.81 199 PRO A O 1
ATOM 1585 N N . THR A 1 200 ? -13.873 -6.045 -49.992 1.00 26.22 200 THR A N 1
ATOM 1586 C CA . THR A 1 200 ? -14.485 -5.565 -51.271 1.00 26.22 200 THR A CA 1
ATOM 1587 C C . THR A 1 200 ? -13.417 -4.998 -52.251 1.00 26.22 200 THR A C 1
ATOM 1589 O O . THR A 1 200 ? -12.782 -3.995 -51.963 1.00 26.22 200 THR A O 1
ATOM 1592 N N . ILE A 1 201 ? -13.220 -5.729 -53.362 1.00 30.80 201 ILE A N 1
ATOM 1593 C CA . ILE A 1 201 ? -12.963 -5.438 -54.809 1.00 30.80 201 ILE A CA 1
ATOM 1594 C C . ILE A 1 201 ? -12.408 -4.045 -55.283 1.00 30.80 201 ILE A C 1
ATOM 1596 O O . ILE A 1 201 ? -12.794 -3.023 -54.726 1.00 30.80 201 ILE A O 1
ATOM 1600 N N . PRO A 1 202 ? -11.562 -3.982 -56.357 1.00 38.44 202 PRO A N 1
ATOM 1601 C CA . PRO A 1 202 ? -10.694 -2.841 -56.725 1.00 38.44 202 PRO A CA 1
ATOM 1602 C C . PRO A 1 202 ? -11.181 -2.002 -57.937 1.00 38.44 202 PRO A C 1
ATOM 1604 O O . PRO A 1 202 ? -12.156 -2.372 -58.592 1.00 38.44 202 PRO A O 1
ATOM 1607 N N . PRO A 1 203 ? -10.423 -0.956 -58.338 1.00 31.38 203 PRO A N 1
ATOM 1608 C CA . PRO A 1 203 ? -10.174 -0.734 -59.764 1.00 31.38 203 PRO A CA 1
ATOM 1609 C C . PRO A 1 203 ? -8.681 -0.586 -60.115 1.00 31.38 203 PRO A C 1
ATOM 1611 O O . PRO A 1 203 ? -7.809 -0.438 -59.264 1.00 31.38 203 PRO A O 1
ATOM 1614 N N . ALA A 1 204 ? -8.419 -0.724 -61.412 1.00 26.06 204 ALA A N 1
ATOM 1615 C CA . ALA A 1 204 ? -7.170 -1.143 -62.024 1.00 26.06 204 ALA A CA 1
ATOM 1616 C C . ALA A 1 204 ? -6.228 -0.012 -62.495 1.00 26.06 204 ALA A C 1
ATOM 1618 O O . ALA A 1 204 ? -6.667 1.094 -62.788 1.00 26.06 204 ALA A O 1
ATOM 1619 N N . ALA A 1 205 ? -4.967 -0.430 -62.692 1.00 27.31 205 ALA A N 1
ATOM 1620 C CA . ALA A 1 205 ? -3.950 0.014 -63.660 1.00 27.31 205 ALA A CA 1
ATOM 1621 C C . ALA A 1 205 ? -3.264 1.393 -63.512 1.00 27.31 205 ALA A C 1
ATOM 1623 O O . ALA A 1 205 ? -3.864 2.427 -63.775 1.00 27.31 205 ALA A O 1
ATOM 1624 N N . SER A 1 206 ? -1.939 1.376 -63.277 1.00 25.23 206 SER A N 1
ATOM 1625 C CA . SER A 1 206 ? -0.926 1.837 -64.257 1.00 25.23 206 SER A CA 1
ATOM 1626 C C . SER A 1 206 ? 0.515 1.779 -63.702 1.00 25.23 206 SER A C 1
ATOM 1628 O O . SER A 1 206 ? 0.835 2.455 -62.735 1.00 25.23 206 SER A O 1
ATOM 1630 N N . MET A 1 207 ? 1.347 0.970 -64.371 1.00 27.09 207 MET A N 1
ATOM 1631 C CA . MET A 1 207 ? 2.781 1.106 -64.705 1.00 27.09 207 MET A CA 1
ATOM 1632 C C . MET A 1 207 ? 3.776 1.849 -63.781 1.00 27.09 207 MET A C 1
ATOM 1634 O O . MET A 1 207 ? 3.718 3.065 -63.656 1.00 27.09 207 MET A O 1
ATOM 1638 N N . GLY A 1 208 ? 4.822 1.105 -63.380 1.00 27.52 208 GLY A N 1
ATOM 1639 C CA . GLY A 1 208 ? 6.236 1.498 -63.527 1.00 27.52 208 GLY A CA 1
ATOM 1640 C C . GLY A 1 208 ? 6.914 2.240 -62.369 1.00 27.52 208 GLY A C 1
ATOM 1641 O O . GLY A 1 208 ? 6.699 3.432 -62.207 1.00 27.52 208 GLY A O 1
ATOM 1642 N N . ASP A 1 209 ? 7.780 1.545 -61.622 1.00 27.98 209 ASP A N 1
ATOM 1643 C CA . ASP A 1 209 ? 9.241 1.784 -61.542 1.00 27.98 209 ASP A CA 1
ATOM 1644 C C . ASP A 1 209 ? 9.832 1.156 -60.261 1.00 27.98 209 ASP A C 1
ATOM 1646 O O . ASP A 1 209 ? 9.242 1.219 -59.180 1.00 27.98 209 ASP A O 1
ATOM 1650 N N . GLU A 1 210 ? 10.976 0.488 -60.402 1.00 31.88 210 GLU A N 1
ATOM 1651 C CA . GLU A 1 210 ? 11.702 -0.168 -59.312 1.00 31.88 210 GLU A CA 1
ATOM 1652 C C . GLU A 1 210 ? 12.402 0.864 -58.418 1.00 31.88 210 GLU A C 1
ATOM 1654 O O . GLU A 1 210 ? 13.213 1.665 -58.871 1.00 31.88 210 GLU A O 1
ATOM 1659 N N . GLY A 1 211 ? 12.176 0.773 -57.108 1.00 26.05 211 GLY A N 1
ATOM 1660 C CA . GLY A 1 211 ? 12.953 1.505 -56.114 1.00 26.05 211 GLY A CA 1
ATOM 1661 C C . GLY A 1 211 ? 12.836 0.856 -54.741 1.00 26.05 211 GLY A C 1
ATOM 1662 O O . GLY A 1 211 ? 11.821 0.995 -54.064 1.00 26.05 211 GLY A O 1
ATOM 1663 N N . LEU A 1 212 ? 13.883 0.135 -54.331 1.00 33.12 212 LEU A N 1
ATOM 1664 C CA . LEU A 1 212 ? 14.053 -0.422 -52.988 1.00 33.12 212 LEU A CA 1
ATOM 1665 C C . LEU A 1 212 ? 13.896 0.684 -51.925 1.00 33.12 212 LEU A C 1
ATOM 1667 O O . LEU A 1 212 ? 14.800 1.495 -51.734 1.00 33.12 212 LEU A O 1
ATOM 1671 N N . VAL A 1 213 ? 12.791 0.682 -51.177 1.00 27.45 213 VAL A N 1
ATOM 1672 C CA . VAL A 1 213 ? 12.677 1.424 -49.913 1.00 27.45 213 VAL A CA 1
ATOM 1673 C C . VAL A 1 213 ? 12.035 0.518 -48.868 1.00 27.45 213 VAL A C 1
ATOM 1675 O O . VAL A 1 213 ? 10.897 0.073 -48.993 1.00 27.45 213 VAL A O 1
ATOM 1678 N N . ILE A 1 214 ? 12.813 0.223 -47.830 1.00 30.91 214 ILE A N 1
ATOM 1679 C CA . ILE A 1 214 ? 12.397 -0.479 -46.615 1.00 30.91 214 ILE A CA 1
ATOM 1680 C C . ILE A 1 214 ? 11.287 0.349 -45.936 1.00 30.91 214 ILE A C 1
ATOM 1682 O O . ILE A 1 214 ? 11.528 1.530 -45.674 1.00 30.91 214 ILE A O 1
ATOM 1686 N N . PRO A 1 215 ? 10.103 -0.201 -45.598 1.00 26.55 215 PRO A N 1
ATOM 1687 C CA . PRO A 1 215 ? 9.074 0.580 -44.925 1.00 26.55 215 PRO A CA 1
ATOM 1688 C C . PRO A 1 215 ? 9.432 0.769 -43.447 1.00 26.55 215 PRO A C 1
ATOM 1690 O O . PRO A 1 215 ? 9.476 -0.184 -42.666 1.00 26.55 215 PRO A O 1
ATOM 1693 N N . LEU A 1 216 ? 9.670 2.020 -43.061 1.00 30.83 216 LEU A N 1
ATOM 1694 C CA . LEU A 1 216 ? 9.617 2.477 -41.676 1.00 30.83 216 LEU A CA 1
ATOM 1695 C C . LEU A 1 216 ? 8.150 2.393 -41.200 1.00 30.83 216 LEU A C 1
ATOM 1697 O O . LEU A 1 216 ? 7.271 2.865 -41.922 1.00 30.83 216 LEU A O 1
ATOM 1701 N N . PRO A 1 217 ? 7.831 1.840 -40.016 1.00 33.88 217 PRO A N 1
ATOM 1702 C CA . PRO A 1 217 ? 6.462 1.874 -39.518 1.00 33.88 217 PRO A CA 1
ATOM 1703 C C . PRO A 1 217 ? 6.135 3.279 -38.992 1.00 33.88 217 PRO A C 1
ATOM 1705 O O . PRO A 1 217 ? 6.358 3.602 -37.824 1.00 33.88 217 PRO A O 1
ATOM 1708 N N . GLU A 1 218 ? 5.590 4.123 -39.865 1.00 35.66 218 GLU A N 1
ATOM 1709 C CA . GLU A 1 218 ? 4.880 5.343 -39.491 1.00 35.66 218 GLU A CA 1
ATOM 1710 C C . GLU A 1 218 ? 3.466 4.993 -39.012 1.00 35.66 218 GLU A C 1
ATOM 1712 O O . GLU A 1 218 ? 2.563 4.728 -39.798 1.00 35.66 218 GLU A O 1
ATOM 1717 N N . SER A 1 219 ? 3.262 5.000 -37.696 1.00 29.14 219 SER A N 1
ATOM 1718 C CA . SER A 1 219 ? 1.953 5.262 -37.085 1.00 29.14 219 SER A CA 1
ATOM 1719 C C . SER A 1 219 ? 2.145 5.592 -35.605 1.00 29.14 219 SER A C 1
ATOM 1721 O O . SER A 1 219 ? 1.859 4.804 -34.703 1.00 29.14 219 SER A O 1
ATOM 1723 N N . PHE A 1 220 ? 2.680 6.782 -35.333 1.00 32.44 220 PHE A N 1
ATOM 1724 C CA . PHE A 1 220 ? 2.506 7.405 -34.026 1.00 32.44 220 PHE A CA 1
ATOM 1725 C C . PHE A 1 220 ? 1.189 8.174 -34.062 1.00 32.44 220 PHE A C 1
ATOM 1727 O O . PHE A 1 220 ? 1.171 9.374 -34.329 1.00 32.44 220 PHE A O 1
ATOM 1734 N N . THR A 1 221 ? 0.073 7.492 -33.806 1.00 31.66 221 THR A N 1
ATOM 1735 C CA . THR A 1 221 ? -1.172 8.181 -33.458 1.00 31.66 221 THR A CA 1
ATOM 1736 C C . THR A 1 221 ? -0.882 9.021 -32.220 1.00 31.66 221 THR A C 1
ATOM 1738 O O . THR A 1 221 ? -0.614 8.472 -31.150 1.00 31.66 221 THR A O 1
ATOM 1741 N N . ILE A 1 222 ? -0.844 10.345 -32.375 1.00 35.94 222 ILE A N 1
ATOM 1742 C CA . ILE A 1 222 ? -0.565 11.274 -31.279 1.00 35.94 222 ILE A CA 1
ATOM 1743 C C . ILE A 1 222 ? -1.722 11.148 -30.277 1.00 35.94 222 ILE A C 1
ATOM 1745 O O . ILE A 1 222 ? -2.856 11.474 -30.633 1.00 35.94 222 ILE A O 1
ATOM 1749 N N . PRO A 1 223 ? -1.483 10.666 -29.043 1.00 37.78 223 PRO A N 1
ATOM 1750 C CA . PRO A 1 223 ? -2.529 10.605 -28.033 1.00 37.78 223 PRO A CA 1
ATOM 1751 C C . PRO A 1 223 ? -2.946 12.026 -27.613 1.00 37.78 223 PRO A C 1
ATOM 1753 O O . PRO A 1 223 ? -2.123 12.945 -27.707 1.00 37.78 223 PRO A O 1
ATOM 1756 N N . PRO A 1 224 ? -4.173 12.219 -27.097 1.00 36.12 224 PRO A N 1
ATOM 1757 C CA . PRO A 1 224 ? -4.617 13.493 -26.531 1.00 36.12 224 PRO A CA 1
ATOM 1758 C C . PRO A 1 224 ? -3.609 14.059 -25.513 1.00 36.12 224 PRO A C 1
ATOM 1760 O O . PRO A 1 224 ? -2.923 13.304 -24.821 1.00 36.12 224 PRO A O 1
ATOM 1763 N N . LEU A 1 225 ? -3.523 15.390 -25.398 1.00 41.34 225 LEU A N 1
ATOM 1764 C CA . LEU A 1 225 ? -2.520 16.095 -24.579 1.00 41.34 225 LEU A CA 1
ATOM 1765 C C . LEU A 1 225 ? -2.484 15.620 -23.107 1.00 41.34 225 LEU A C 1
ATOM 1767 O O . LEU A 1 225 ? -1.402 15.463 -22.542 1.00 41.34 225 LEU A O 1
ATOM 1771 N N . GLU A 1 226 ? -3.641 15.298 -22.520 1.00 43.38 226 GLU A N 1
ATOM 1772 C CA . GLU A 1 226 ? -3.762 14.744 -21.159 1.00 43.38 226 GLU A CA 1
ATOM 1773 C C . GLU A 1 226 ? -3.213 13.311 -21.047 1.00 43.38 226 GLU A C 1
ATOM 1775 O O . GLU A 1 226 ? -2.524 12.958 -20.087 1.00 43.38 226 GLU A O 1
ATOM 1780 N N . THR A 1 227 ? -3.438 12.488 -22.074 1.00 51.00 227 THR A N 1
ATOM 1781 C CA . THR A 1 227 ? -2.902 11.123 -22.173 1.00 51.00 227 THR A CA 1
ATOM 1782 C C . THR A 1 227 ? -1.378 11.134 -22.312 1.00 51.00 227 THR A C 1
ATOM 1784 O O . THR A 1 227 ? -0.700 10.222 -21.835 1.00 51.00 227 THR A O 1
ATOM 1787 N N . ARG A 1 228 ? -0.817 12.188 -22.919 1.00 53.50 228 ARG A N 1
ATOM 1788 C CA . ARG A 1 228 ? 0.632 12.363 -23.083 1.00 53.50 228 ARG A CA 1
ATOM 1789 C C . ARG A 1 228 ? 1.338 12.637 -21.751 1.00 53.50 228 ARG A C 1
ATOM 1791 O O . ARG A 1 228 ? 2.395 12.057 -21.514 1.00 53.50 228 ARG A O 1
ATOM 1798 N N . GLY A 1 229 ? 0.742 13.458 -20.881 1.00 59.22 229 GLY A N 1
ATOM 1799 C CA . GLY A 1 229 ? 1.247 13.732 -19.528 1.00 59.22 229 GLY A CA 1
ATOM 1800 C C . GLY A 1 229 ? 1.200 12.496 -18.626 1.00 59.22 229 GLY A C 1
ATOM 1801 O O . GLY A 1 229 ? 2.227 12.080 -18.094 1.00 59.22 229 GLY A O 1
ATOM 1802 N N . ALA A 1 230 ? 0.047 11.822 -18.566 1.00 61.19 230 ALA A N 1
ATOM 1803 C CA . ALA A 1 230 ? -0.120 10.605 -17.766 1.00 61.19 230 ALA A CA 1
ATOM 1804 C C . ALA A 1 230 ? 0.800 9.450 -18.216 1.00 61.19 230 ALA A C 1
ATOM 1806 O O . ALA A 1 230 ? 1.307 8.693 -17.386 1.00 61.19 230 ALA A O 1
ATOM 1807 N N . SER A 1 231 ? 1.049 9.327 -19.526 1.00 70.44 231 SER A N 1
ATOM 1808 C CA . SER A 1 231 ? 1.997 8.354 -20.087 1.00 70.44 231 SER A CA 1
ATOM 1809 C C . SER A 1 231 ? 3.447 8.658 -19.693 1.00 70.44 231 SER A C 1
ATOM 1811 O O . SER A 1 231 ? 4.218 7.737 -19.417 1.00 70.44 231 SER A O 1
ATOM 1813 N N . LEU A 1 232 ? 3.822 9.939 -19.628 1.00 80.12 232 LEU A N 1
ATOM 1814 C CA . LEU A 1 232 ? 5.161 10.369 -19.229 1.00 80.12 232 LEU A CA 1
ATOM 1815 C C . LEU A 1 232 ? 5.408 10.144 -17.729 1.00 80.12 232 LEU A C 1
ATOM 1817 O O . LEU A 1 232 ? 6.487 9.687 -17.348 1.00 80.12 232 LEU A O 1
ATOM 1821 N N . ASP A 1 233 ? 4.407 10.413 -16.890 1.00 83.62 233 ASP A N 1
ATOM 1822 C CA . ASP A 1 233 ? 4.485 10.169 -15.448 1.00 83.62 233 ASP A CA 1
ATOM 1823 C C . ASP A 1 233 ? 4.624 8.677 -15.152 1.00 83.62 233 ASP A C 1
ATOM 1825 O O . ASP A 1 233 ? 5.551 8.277 -14.448 1.00 83.62 233 ASP A O 1
ATOM 1829 N N . ALA A 1 234 ? 3.786 7.831 -15.765 1.00 87.25 234 ALA A N 1
ATOM 1830 C CA . ALA A 1 234 ? 3.900 6.377 -15.644 1.00 87.25 234 ALA A CA 1
ATOM 1831 C C . ALA A 1 234 ? 5.284 5.874 -16.091 1.00 87.25 234 ALA A C 1
ATOM 1833 O O . ALA A 1 234 ? 5.900 5.058 -15.404 1.00 87.25 234 ALA A O 1
ATOM 1834 N N . TYR A 1 235 ? 5.819 6.414 -17.189 1.00 86.06 235 TYR A N 1
A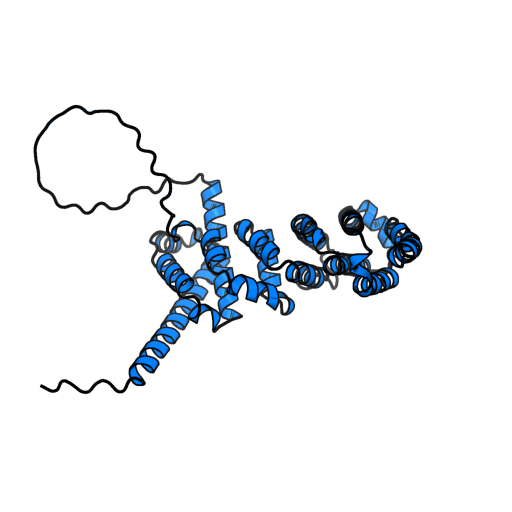TOM 1835 C CA . TYR A 1 235 ? 7.164 6.100 -17.666 1.00 86.06 235 TYR A CA 1
ATOM 1836 C C . TYR A 1 235 ? 8.238 6.405 -16.606 1.00 86.06 235 TYR A C 1
ATOM 1838 O O . TYR A 1 235 ? 9.027 5.528 -16.247 1.00 86.06 235 TYR A O 1
ATOM 1846 N N . PHE A 1 236 ? 8.273 7.623 -16.056 1.00 84.69 236 PHE A N 1
ATOM 1847 C CA . PHE A 1 236 ? 9.294 8.004 -15.070 1.00 84.69 236 PHE A CA 1
ATOM 1848 C C . PHE A 1 236 ? 9.114 7.301 -13.724 1.00 84.69 236 PHE A C 1
ATOM 1850 O O . PHE A 1 236 ? 10.094 6.878 -13.107 1.00 84.69 236 PHE A O 1
ATOM 1857 N N . HIS A 1 237 ? 7.873 7.130 -13.282 1.00 90.00 237 HIS A N 1
ATOM 1858 C CA . HIS A 1 237 ? 7.546 6.389 -12.072 1.00 90.00 237 HIS A CA 1
ATOM 1859 C C . HIS A 1 237 ? 7.940 4.912 -12.194 1.00 90.00 237 HIS A C 1
ATOM 1861 O O . HIS A 1 237 ? 8.544 4.358 -11.275 1.00 90.00 237 HIS A O 1
ATOM 1867 N N . GLY A 1 238 ? 7.709 4.291 -13.350 1.00 89.62 238 GLY A N 1
ATOM 1868 C CA . GLY A 1 238 ? 8.150 2.926 -13.631 1.00 89.62 238 GLY A CA 1
ATOM 1869 C C . GLY A 1 238 ? 9.666 2.773 -13.602 1.00 89.62 238 GLY A C 1
ATOM 1870 O O . GLY A 1 238 ? 10.181 1.859 -12.957 1.00 89.62 238 GLY A O 1
ATOM 1871 N N . LEU A 1 239 ? 10.399 3.707 -14.218 1.00 86.62 239 LEU A N 1
ATOM 1872 C CA . LEU A 1 239 ? 11.865 3.739 -14.148 1.00 86.62 239 LEU A CA 1
ATOM 1873 C C . LEU A 1 239 ? 12.367 3.855 -12.705 1.00 86.62 239 LEU A C 1
ATOM 1875 O O . LEU A 1 239 ? 13.270 3.123 -12.298 1.00 86.62 239 LEU A O 1
ATOM 1879 N N . ALA A 1 240 ? 11.782 4.763 -11.922 1.00 87.44 240 ALA A N 1
ATOM 1880 C CA . ALA A 1 240 ? 12.147 4.970 -10.525 1.00 87.44 240 ALA A CA 1
ATOM 1881 C C . ALA A 1 240 ? 11.823 3.752 -9.644 1.00 87.44 240 ALA A C 1
ATOM 1883 O O . ALA A 1 240 ? 12.602 3.435 -8.736 1.00 87.44 240 ALA A O 1
ATOM 1884 N N . LEU A 1 241 ? 10.718 3.054 -9.925 1.00 90.94 241 LEU A N 1
ATOM 1885 C CA . LEU A 1 241 ? 10.349 1.806 -9.261 1.00 90.94 241 LEU A CA 1
ATOM 1886 C C . LEU A 1 241 ? 11.373 0.709 -9.552 1.00 90.94 241 LEU A C 1
ATOM 1888 O O . LEU A 1 241 ? 11.921 0.140 -8.612 1.00 90.94 241 LEU A O 1
ATOM 1892 N N . ILE A 1 242 ? 11.694 0.466 -10.828 1.00 89.38 242 ILE A N 1
ATOM 1893 C CA . ILE A 1 242 ? 12.683 -0.547 -11.228 1.00 89.38 242 ILE A CA 1
ATOM 1894 C C . ILE A 1 242 ? 14.051 -0.238 -10.616 1.00 89.38 242 ILE A C 1
ATOM 1896 O O . ILE A 1 242 ? 14.664 -1.116 -10.016 1.00 89.38 242 ILE A O 1
ATOM 1900 N N . LEU A 1 243 ? 14.507 1.016 -10.683 1.00 86.62 243 LEU A N 1
ATOM 1901 C CA . LEU A 1 243 ? 15.772 1.426 -10.069 1.00 86.62 243 LEU A CA 1
ATOM 1902 C C . LEU A 1 243 ? 15.782 1.164 -8.557 1.00 86.62 243 LEU A C 1
ATOM 1904 O O . LEU A 1 243 ? 16.796 0.753 -7.999 1.00 86.62 243 LEU A O 1
ATOM 1908 N N . THR A 1 244 ? 14.658 1.406 -7.883 1.00 89.12 244 THR A N 1
ATOM 1909 C CA . THR A 1 244 ? 14.526 1.143 -6.446 1.00 89.12 244 THR A CA 1
ATOM 1910 C C . THR A 1 244 ? 14.542 -0.353 -6.154 1.00 89.12 244 THR A C 1
ATOM 1912 O O . THR A 1 244 ? 15.237 -0.765 -5.230 1.00 89.12 244 THR A O 1
ATOM 1915 N N . LEU A 1 245 ? 13.858 -1.172 -6.957 1.00 89.12 245 LEU A N 1
ATOM 1916 C CA . LEU A 1 245 ? 13.893 -2.628 -6.818 1.00 89.12 245 LEU A CA 1
ATOM 1917 C C . LEU A 1 245 ? 15.305 -3.175 -6.994 1.00 89.12 245 LEU A C 1
ATOM 1919 O O . LEU A 1 245 ? 15.734 -3.961 -6.163 1.00 89.12 245 LEU A O 1
ATOM 1923 N N . VAL A 1 246 ? 16.065 -2.721 -7.992 1.00 86.56 246 VAL A N 1
ATOM 1924 C CA . VAL A 1 246 ? 17.432 -3.231 -8.180 1.00 86.56 246 VAL A CA 1
ATOM 1925 C C . VAL A 1 246 ? 18.370 -2.769 -7.066 1.00 86.56 246 VAL A C 1
ATOM 1927 O O . VAL A 1 246 ? 19.205 -3.544 -6.613 1.00 86.56 246 VAL A O 1
ATOM 1930 N N . LYS A 1 247 ? 18.209 -1.541 -6.555 1.00 86.88 247 LYS A N 1
ATOM 1931 C CA . LYS A 1 247 ? 18.972 -1.078 -5.383 1.00 86.88 247 LYS A CA 1
ATOM 1932 C C . LYS A 1 247 ? 18.701 -1.922 -4.135 1.00 86.88 247 LYS A C 1
ATOM 1934 O O . LYS A 1 247 ? 19.620 -2.150 -3.359 1.00 86.88 247 LYS A O 1
ATOM 1939 N N . LEU A 1 248 ? 17.456 -2.352 -3.933 1.00 87.69 248 LEU A N 1
ATOM 1940 C CA . LEU A 1 248 ? 17.048 -3.141 -2.765 1.00 87.69 248 LEU A CA 1
ATOM 1941 C C . LEU A 1 248 ? 17.247 -4.654 -2.964 1.00 87.69 248 LEU A C 1
ATOM 1943 O O . LEU A 1 248 ? 17.367 -5.388 -1.991 1.00 87.69 248 LEU A O 1
ATOM 1947 N N . MET A 1 249 ? 17.279 -5.122 -4.212 1.00 85.06 249 MET A N 1
ATOM 1948 C CA . MET A 1 249 ? 17.407 -6.526 -4.605 1.00 85.06 249 MET A CA 1
ATOM 1949 C C . MET A 1 249 ? 18.424 -6.652 -5.758 1.00 85.06 249 MET A C 1
ATOM 1951 O O . MET A 1 249 ? 18.032 -6.832 -6.912 1.00 85.06 249 MET A O 1
ATOM 1955 N N . PRO A 1 250 ? 19.739 -6.578 -5.486 1.00 79.50 250 PRO A N 1
ATOM 1956 C CA . PRO A 1 250 ? 20.766 -6.483 -6.532 1.00 79.50 250 PRO A CA 1
ATOM 1957 C C . PRO A 1 250 ? 20.804 -7.689 -7.486 1.00 79.50 250 PRO A C 1
ATOM 1959 O O . PRO A 1 250 ? 21.084 -7.532 -8.671 1.00 79.50 250 PRO A O 1
ATOM 1962 N N . VAL A 1 251 ? 20.448 -8.883 -7.001 1.00 82.25 251 VAL A N 1
ATOM 1963 C CA . VAL A 1 251 ? 20.423 -10.130 -7.795 1.00 82.25 251 VAL A CA 1
ATOM 1964 C C . VAL A 1 251 ? 19.168 -10.234 -8.683 1.00 82.25 251 VAL A C 1
ATOM 1966 O O . VAL A 1 251 ? 19.122 -11.015 -9.634 1.00 82.25 251 VAL A O 1
ATOM 1969 N N . TRP A 1 252 ? 18.133 -9.426 -8.422 1.00 86.44 252 TRP A N 1
ATOM 1970 C CA . TRP A 1 252 ? 16.849 -9.528 -9.122 1.00 86.44 252 TRP A CA 1
ATOM 1971 C C . TRP A 1 252 ? 16.968 -9.249 -10.623 1.00 86.44 252 TRP A C 1
ATOM 1973 O O . TRP A 1 252 ? 16.371 -9.969 -11.424 1.00 86.44 252 TRP A O 1
ATOM 1983 N N . LEU A 1 253 ? 17.763 -8.250 -11.023 1.00 81.62 253 LEU A N 1
ATOM 1984 C CA . LEU A 1 253 ? 17.905 -7.901 -12.439 1.00 81.62 253 LEU A CA 1
ATOM 1985 C C . LEU A 1 253 ? 18.555 -9.032 -13.246 1.00 81.62 253 LEU A C 1
ATOM 1987 O O . LEU A 1 253 ? 18.126 -9.303 -14.364 1.00 81.62 253 LEU A O 1
ATOM 1991 N N . GLN A 1 254 ? 19.532 -9.731 -12.659 1.00 78.75 254 GLN A N 1
ATOM 1992 C CA . GLN A 1 254 ? 20.215 -10.860 -13.300 1.00 78.75 254 GLN A CA 1
ATOM 1993 C C . GLN A 1 254 ? 19.235 -11.983 -13.661 1.00 78.75 254 GLN A C 1
ATOM 1995 O O . GLN A 1 254 ? 19.362 -12.619 -14.706 1.00 78.75 254 GLN A O 1
ATOM 2000 N N . SER A 1 255 ? 18.225 -12.185 -12.810 1.00 82.88 255 SER A N 1
ATOM 2001 C CA . SER A 1 255 ? 17.179 -13.193 -13.004 1.00 82.88 255 SER A CA 1
ATOM 2002 C C . SER A 1 255 ? 16.095 -12.756 -13.999 1.00 82.88 255 SER A C 1
ATOM 2004 O O . SER A 1 255 ? 15.343 -13.591 -14.490 1.00 82.88 255 SER A O 1
ATOM 2006 N N . ASN A 1 256 ? 16.002 -11.461 -14.325 1.00 84.31 256 ASN A N 1
ATOM 2007 C CA . ASN A 1 256 ? 14.899 -10.880 -15.095 1.00 84.31 256 ASN A CA 1
ATOM 2008 C C . ASN A 1 256 ? 15.398 -10.142 -16.343 1.00 84.31 256 ASN A C 1
ATOM 2010 O O . ASN A 1 256 ? 15.247 -8.924 -16.471 1.00 84.31 256 ASN A O 1
ATOM 2014 N N . ARG A 1 257 ? 15.951 -10.895 -17.303 1.00 83.56 257 ARG A N 1
ATOM 2015 C CA . ARG A 1 257 ? 16.528 -10.333 -18.542 1.00 83.56 257 ARG A CA 1
ATOM 2016 C C . ARG A 1 257 ? 15.549 -9.492 -19.362 1.00 83.56 257 ARG A C 1
ATOM 2018 O O . ARG A 1 257 ? 15.941 -8.450 -19.868 1.00 83.56 257 ARG A O 1
ATOM 2025 N N . ILE A 1 258 ? 14.264 -9.852 -19.376 1.00 84.75 258 ILE A N 1
ATOM 2026 C CA . ILE A 1 258 ? 13.218 -9.076 -20.065 1.00 84.75 258 ILE A CA 1
ATOM 2027 C C . ILE A 1 258 ? 13.130 -7.618 -19.590 1.00 84.75 258 ILE A C 1
ATOM 2029 O O . ILE A 1 258 ? 12.817 -6.720 -20.375 1.00 84.75 258 ILE A O 1
ATOM 2033 N N . VAL A 1 259 ? 13.425 -7.367 -18.308 1.00 84.88 259 VAL A N 1
ATOM 2034 C CA . VAL A 1 259 ? 13.475 -6.009 -17.765 1.00 84.88 259 VAL A CA 1
ATOM 2035 C C . VAL A 1 259 ? 14.676 -5.295 -18.361 1.00 84.88 259 VAL A C 1
ATOM 2037 O O . VAL A 1 259 ? 14.501 -4.232 -18.940 1.00 84.88 259 VAL A O 1
ATOM 2040 N N . PHE A 1 260 ? 15.865 -5.897 -18.295 1.00 81.56 260 PHE A N 1
ATOM 2041 C CA . PHE A 1 260 ? 17.089 -5.325 -18.859 1.00 81.56 260 PHE A CA 1
ATOM 2042 C C . PHE A 1 260 ? 16.957 -5.001 -20.355 1.00 81.56 260 PHE A C 1
ATOM 2044 O O . PHE A 1 260 ? 17.272 -3.883 -20.759 1.00 81.56 260 PHE A O 1
ATOM 2051 N N . ASP A 1 261 ? 16.428 -5.926 -21.155 1.00 82.06 261 ASP A N 1
ATOM 2052 C CA . ASP A 1 261 ? 16.253 -5.739 -22.599 1.00 82.06 261 ASP A CA 1
ATOM 2053 C C . ASP A 1 261 ? 15.288 -4.585 -22.895 1.00 82.06 261 ASP A C 1
ATOM 2055 O O . ASP A 1 261 ? 15.601 -3.685 -23.679 1.00 82.06 261 ASP A O 1
ATOM 2059 N N . THR A 1 262 ? 14.149 -4.542 -22.194 1.00 83.81 262 THR A N 1
ATOM 2060 C CA . THR A 1 262 ? 13.203 -3.421 -22.290 1.00 83.81 262 THR A CA 1
ATOM 2061 C C . THR A 1 262 ? 13.861 -2.104 -21.879 1.00 83.81 262 THR A C 1
ATOM 2063 O O . THR A 1 262 ? 13.692 -1.093 -22.559 1.00 83.81 262 THR A O 1
ATOM 2066 N N . LEU A 1 263 ? 14.656 -2.092 -20.806 1.00 81.06 263 LEU A N 1
ATOM 2067 C CA . LEU A 1 263 ? 15.371 -0.894 -20.368 1.00 81.06 263 LEU A CA 1
ATOM 2068 C C . LEU A 1 263 ? 16.404 -0.423 -21.402 1.00 81.06 263 LEU A C 1
ATOM 2070 O O . LEU A 1 263 ? 16.525 0.779 -21.644 1.00 81.06 263 LEU A O 1
ATOM 2074 N N . ALA A 1 264 ? 17.118 -1.342 -22.051 1.00 78.81 264 ALA A N 1
ATOM 2075 C CA . ALA A 1 264 ? 18.062 -1.019 -23.116 1.00 78.81 264 ALA A CA 1
ATOM 2076 C C . ALA A 1 264 ? 17.355 -0.429 -24.348 1.00 78.81 264 ALA A C 1
ATOM 2078 O O . ALA A 1 264 ? 17.863 0.519 -24.954 1.00 78.81 264 ALA A O 1
ATOM 2079 N N . LEU A 1 265 ? 16.167 -0.934 -24.698 1.00 80.69 265 LEU A N 1
ATOM 2080 C CA . LEU A 1 265 ? 15.324 -0.354 -25.749 1.00 80.69 265 LEU A CA 1
ATOM 2081 C C . LEU A 1 265 ? 14.840 1.049 -25.364 1.00 80.69 265 LEU A C 1
ATOM 2083 O O . LEU A 1 265 ? 14.990 1.987 -26.146 1.00 80.69 265 LEU A O 1
ATOM 2087 N N . VAL A 1 266 ? 14.341 1.215 -24.135 1.00 79.25 266 VAL A N 1
ATOM 2088 C CA . VAL A 1 266 ? 13.922 2.508 -23.569 1.00 79.25 266 VAL A CA 1
ATOM 2089 C C . VAL A 1 266 ? 15.062 3.531 -23.597 1.00 79.25 266 VAL A C 1
ATOM 2091 O O . VAL A 1 266 ? 14.840 4.696 -23.929 1.00 79.25 266 VAL A O 1
ATOM 2094 N N . TRP A 1 267 ? 16.292 3.111 -23.297 1.00 74.25 267 TRP A N 1
ATOM 2095 C CA . TRP A 1 267 ? 17.469 3.979 -23.334 1.00 74.25 267 TRP A CA 1
ATOM 2096 C C . TRP A 1 267 ? 17.767 4.523 -24.733 1.00 74.25 267 TRP A C 1
ATOM 2098 O O . TRP A 1 267 ? 18.118 5.695 -24.887 1.00 74.25 267 TRP A O 1
ATOM 2108 N N . LYS A 1 268 ? 17.614 3.672 -25.751 1.00 73.94 268 LYS A N 1
ATOM 2109 C CA . LYS A 1 268 ? 17.905 3.992 -27.154 1.00 73.94 268 LYS A CA 1
ATOM 2110 C C . LYS A 1 268 ? 16.807 4.818 -27.830 1.00 73.94 268 LYS A C 1
ATOM 2112 O O . LYS A 1 268 ? 16.974 5.191 -28.988 1.00 73.94 268 LYS A O 1
ATOM 2117 N N . LEU A 1 269 ? 15.696 5.119 -27.149 1.00 75.50 269 LEU A N 1
ATOM 2118 C CA . LEU A 1 269 ? 14.581 5.824 -27.779 1.00 75.50 269 LEU A CA 1
ATOM 2119 C C . LEU A 1 269 ? 14.970 7.241 -28.236 1.00 75.50 269 LEU A C 1
ATOM 2121 O O . LEU A 1 269 ? 15.375 8.058 -27.400 1.00 75.50 269 LEU A O 1
ATOM 2125 N N . PRO A 1 270 ? 14.704 7.609 -29.506 1.00 68.38 270 PRO A N 1
ATOM 2126 C CA . PRO A 1 270 ? 14.882 8.979 -29.987 1.00 68.38 270 PRO A CA 1
ATOM 2127 C C . PRO A 1 270 ? 14.084 9.993 -29.163 1.00 68.38 270 PRO A C 1
ATOM 2129 O O . PRO A 1 270 ? 14.571 11.077 -28.866 1.00 68.38 270 PRO A O 1
ATOM 2132 N N . ALA A 1 271 ? 12.895 9.610 -28.683 1.00 69.94 271 ALA A N 1
ATOM 2133 C CA . ALA A 1 271 ? 12.079 10.438 -27.796 1.00 69.94 271 ALA A CA 1
ATOM 2134 C C . ALA A 1 271 ? 12.761 10.749 -26.448 1.00 69.94 271 ALA A C 1
ATOM 2136 O O . ALA A 1 271 ? 12.482 11.773 -25.830 1.00 69.94 271 ALA A O 1
ATOM 2137 N N . ARG A 1 272 ? 13.656 9.885 -25.948 1.00 74.94 272 ARG A N 1
ATOM 2138 C CA . ARG A 1 272 ? 14.471 10.172 -24.756 1.00 74.94 272 ARG A CA 1
ATOM 2139 C C . ARG A 1 272 ? 15.574 11.180 -25.079 1.00 74.94 272 ARG A C 1
ATOM 2141 O O . ARG A 1 272 ? 15.755 12.116 -24.310 1.00 74.94 272 ARG A O 1
ATOM 2148 N N . ILE A 1 273 ? 16.248 11.026 -26.218 1.00 67.38 273 ILE A N 1
ATOM 2149 C CA . ILE A 1 273 ? 17.292 11.955 -26.684 1.00 67.38 273 ILE A CA 1
ATOM 2150 C C . ILE A 1 273 ? 16.694 13.346 -26.941 1.00 67.38 273 ILE A C 1
ATOM 2152 O O . ILE A 1 273 ? 17.189 14.333 -26.410 1.00 67.38 273 ILE A O 1
ATOM 2156 N N . ALA A 1 274 ? 15.561 13.417 -27.641 1.00 68.69 274 ALA A N 1
ATOM 2157 C CA . ALA A 1 274 ? 14.850 14.665 -27.906 1.00 68.69 274 ALA A CA 1
ATOM 2158 C C . ALA A 1 274 ? 14.396 15.386 -26.621 1.00 68.69 274 ALA A C 1
ATOM 2160 O O . ALA A 1 274 ? 14.416 16.613 -26.579 1.00 68.69 274 ALA A O 1
ATOM 2161 N N . ARG A 1 275 ? 14.026 14.642 -25.563 1.00 72.75 275 ARG A N 1
ATOM 2162 C CA . ARG A 1 275 ? 13.705 15.213 -24.239 1.00 72.75 275 ARG A CA 1
ATOM 2163 C C . ARG A 1 275 ? 14.932 15.813 -23.551 1.00 72.75 275 ARG A C 1
ATOM 2165 O O . ARG A 1 275 ? 14.810 16.861 -22.937 1.00 72.75 275 ARG A O 1
ATOM 2172 N N . LEU A 1 276 ? 16.101 15.184 -23.669 1.00 65.19 276 LEU A N 1
ATOM 2173 C CA . LEU A 1 276 ? 17.347 15.725 -23.111 1.00 65.19 276 LEU A CA 1
ATOM 2174 C C . LEU A 1 276 ? 17.823 16.979 -23.840 1.00 65.19 276 LEU A C 1
ATOM 2176 O O . LEU A 1 276 ? 18.338 17.888 -23.211 1.00 65.19 276 LEU A O 1
ATOM 2180 N N . CYS A 1 277 ? 17.594 17.076 -25.149 1.00 61.16 277 CYS A N 1
ATOM 2181 C CA . CYS A 1 277 ? 17.881 18.307 -25.885 1.00 61.16 277 CYS A CA 1
ATOM 2182 C C . CYS A 1 277 ? 16.969 19.482 -25.471 1.00 61.16 277 CYS A C 1
ATOM 2184 O O . CYS A 1 277 ? 17.276 20.626 -25.790 1.00 61.16 277 CYS A O 1
ATOM 2186 N N . LYS A 1 278 ? 15.868 19.213 -24.755 1.00 64.31 278 LYS A N 1
ATOM 2187 C CA . LYS A 1 278 ? 14.923 20.198 -24.208 1.00 64.31 278 LYS A CA 1
ATOM 2188 C C . LYS A 1 278 ? 14.962 20.223 -22.675 1.00 64.31 278 LYS A C 1
ATOM 2190 O O . LYS A 1 278 ? 13.932 20.135 -22.011 1.00 64.31 278 LYS A O 1
ATOM 2195 N N . GLU A 1 279 ? 16.159 20.338 -22.105 1.00 56.41 279 GLU A N 1
ATOM 2196 C CA . GLU A 1 279 ? 16.404 20.304 -20.652 1.00 56.41 279 GLU A CA 1
ATOM 2197 C C . GLU A 1 279 ? 15.530 21.269 -19.827 1.00 56.41 279 GLU A C 1
ATOM 2199 O O . GLU A 1 279 ? 15.182 20.949 -18.694 1.00 56.41 279 GLU A O 1
ATOM 2204 N N . GLN A 1 280 ? 15.115 22.407 -20.396 1.00 54.97 280 GLN A N 1
ATOM 2205 C CA . GLN A 1 280 ? 14.259 23.397 -19.725 1.00 54.97 280 GLN A CA 1
ATOM 2206 C C . GLN A 1 280 ? 12.824 22.911 -19.440 1.00 54.97 280 GLN A C 1
ATOM 2208 O O . GLN A 1 280 ? 12.155 23.486 -18.585 1.00 54.97 280 GLN A O 1
ATOM 2213 N N . GLU A 1 281 ? 12.343 21.861 -20.115 1.00 57.44 281 GLU A N 1
ATOM 2214 C CA . GLU A 1 281 ? 10.989 21.310 -19.923 1.00 57.44 281 GLU A CA 1
ATOM 2215 C C . GLU A 1 281 ? 10.948 20.163 -18.891 1.00 57.44 281 GLU A C 1
ATOM 2217 O O . GLU A 1 281 ? 9.873 19.649 -18.573 1.00 57.44 281 GLU A O 1
ATOM 2222 N N . LEU A 1 282 ? 12.102 19.737 -18.361 1.00 60.38 282 LEU A N 1
ATOM 2223 C CA . LEU A 1 282 ? 12.205 18.626 -17.412 1.00 60.38 282 LEU A CA 1
ATOM 2224 C C . LEU A 1 282 ? 12.273 19.124 -15.965 1.00 60.38 282 LEU A C 1
ATOM 2226 O O . LEU A 1 282 ? 13.016 20.038 -15.617 1.00 60.38 282 LEU A O 1
ATOM 2230 N N . SER A 1 283 ? 11.551 18.450 -15.073 1.00 64.50 283 SER A N 1
ATOM 2231 C CA . SER A 1 283 ? 11.707 18.654 -13.633 1.00 64.50 283 SER A CA 1
ATOM 2232 C C . SER A 1 283 ? 13.072 18.155 -13.144 1.00 64.50 283 SER A C 1
ATOM 2234 O O . SER A 1 283 ? 13.627 17.175 -13.651 1.00 64.50 283 SER A O 1
ATOM 2236 N N . MET A 1 284 ? 13.585 18.765 -12.073 1.00 53.31 284 MET A N 1
ATOM 2237 C CA . MET A 1 284 ? 14.856 18.382 -11.438 1.00 53.31 284 MET A CA 1
ATOM 2238 C C . MET A 1 284 ? 14.923 16.883 -11.075 1.00 53.31 284 MET A C 1
ATOM 2240 O O . MET A 1 284 ? 15.973 16.248 -11.185 1.00 53.31 284 MET A O 1
ATOM 2244 N N . VAL A 1 285 ? 13.785 16.288 -10.700 1.00 64.94 285 VAL A N 1
ATOM 2245 C CA . VAL A 1 285 ? 13.669 14.856 -10.383 1.00 64.94 285 VAL A CA 1
ATOM 2246 C C . VAL A 1 285 ? 13.884 13.990 -11.625 1.00 64.94 285 VAL A C 1
ATOM 2248 O O . VAL A 1 285 ? 14.569 12.972 -11.547 1.00 64.94 285 VAL A O 1
ATOM 2251 N N . GLN A 1 286 ? 13.356 14.394 -12.782 1.00 66.06 286 GLN A N 1
ATOM 2252 C CA . GLN A 1 286 ? 13.517 13.661 -14.042 1.00 66.06 286 GLN A CA 1
ATOM 2253 C C . GLN A 1 286 ? 14.965 13.709 -14.541 1.00 66.06 286 GLN A C 1
ATOM 2255 O O . GLN A 1 286 ? 15.477 12.701 -15.032 1.00 66.06 286 GLN A O 1
ATOM 2260 N N . VAL A 1 287 ? 15.654 14.841 -14.376 1.00 62.09 287 VAL A N 1
ATOM 2261 C CA . VAL A 1 287 ? 17.081 14.974 -14.720 1.00 62.09 287 VAL A CA 1
ATOM 2262 C C . VAL A 1 287 ? 17.940 14.087 -13.813 1.00 62.09 287 VAL A C 1
ATOM 2264 O O . VAL A 1 287 ? 18.709 13.259 -14.301 1.00 62.09 287 VAL A O 1
ATOM 2267 N N . SER A 1 288 ? 17.741 14.166 -12.492 1.00 61.16 288 SER A N 1
ATOM 2268 C CA . SER A 1 288 ? 18.450 13.321 -11.517 1.00 61.16 288 SER A CA 1
ATOM 2269 C C . SER A 1 288 ? 18.210 11.825 -11.749 1.00 61.16 288 SER A C 1
ATOM 2271 O O . SER A 1 288 ? 19.141 11.014 -11.658 1.00 61.16 288 SER A O 1
ATOM 2273 N N . LEU A 1 289 ? 16.975 11.451 -12.103 1.00 65.75 289 LEU A N 1
ATOM 2274 C CA . LEU A 1 289 ? 16.628 10.073 -12.422 1.00 65.75 289 LEU A CA 1
ATOM 2275 C C . LEU A 1 289 ? 17.378 9.598 -13.666 1.00 65.75 289 LEU A C 1
ATOM 2277 O O . LEU A 1 289 ? 17.988 8.538 -13.598 1.00 65.75 289 LEU A O 1
ATOM 2281 N N . ASN A 1 290 ? 17.410 10.384 -14.749 1.00 66.19 290 ASN A N 1
ATOM 2282 C CA . ASN A 1 290 ? 18.155 10.054 -15.971 1.00 66.19 290 ASN A CA 1
ATOM 2283 C C . ASN A 1 290 ? 19.662 9.869 -15.715 1.00 66.19 290 ASN A C 1
ATOM 2285 O O . ASN A 1 290 ? 20.253 8.924 -16.238 1.00 66.19 290 ASN A O 1
ATOM 2289 N N . CYS A 1 291 ? 20.279 10.719 -14.889 1.00 63.44 291 CYS A N 1
ATOM 2290 C CA . CYS A 1 291 ? 21.694 10.596 -14.518 1.00 63.44 291 CYS A CA 1
ATOM 2291 C C . CYS A 1 291 ? 21.961 9.371 -13.630 1.00 63.44 291 CYS A C 1
ATOM 2293 O O . CYS A 1 291 ? 22.923 8.634 -13.848 1.00 63.44 291 CYS A O 1
ATOM 2295 N N . SER A 1 292 ? 21.088 9.105 -12.653 1.00 64.75 292 SER A N 1
ATOM 2296 C CA . SER A 1 292 ? 21.153 7.878 -11.846 1.00 64.75 292 SER A CA 1
ATOM 2297 C C . SER A 1 292 ? 20.998 6.631 -12.715 1.00 64.75 292 SER A C 1
ATOM 2299 O O . SER A 1 292 ? 21.634 5.612 -12.457 1.00 64.75 292 SER A O 1
ATOM 2301 N N . TRP A 1 293 ? 20.180 6.723 -13.761 1.00 67.44 293 TRP A N 1
ATOM 2302 C CA . TRP A 1 293 ? 19.946 5.654 -14.720 1.00 67.44 293 TRP A CA 1
ATOM 2303 C C . TRP A 1 293 ? 21.151 5.372 -15.611 1.00 67.44 293 TRP A C 1
ATOM 2305 O O . TRP A 1 293 ? 21.468 4.212 -15.841 1.00 67.44 293 TRP A O 1
ATOM 2315 N N . LEU A 1 294 ? 21.852 6.414 -16.067 1.00 62.59 294 LEU A N 1
ATOM 2316 C CA . LEU A 1 294 ? 23.104 6.268 -16.809 1.00 62.59 294 LEU A CA 1
ATOM 2317 C C . LEU A 1 294 ? 24.125 5.476 -15.985 1.00 62.59 294 LEU A C 1
ATOM 2319 O O . LEU A 1 294 ? 24.652 4.471 -16.453 1.00 62.59 294 LEU A O 1
ATOM 2323 N N . ASN A 1 295 ? 24.345 5.891 -14.736 1.00 61.56 295 ASN A N 1
ATOM 2324 C CA . ASN A 1 295 ? 25.252 5.198 -13.820 1.00 61.56 295 ASN A CA 1
ATOM 2325 C C . ASN A 1 295 ? 24.813 3.752 -13.568 1.00 61.56 295 ASN A C 1
ATOM 2327 O O . ASN A 1 295 ? 25.643 2.851 -13.488 1.00 61.56 295 ASN A O 1
ATOM 2331 N N . PHE A 1 296 ? 23.505 3.527 -13.478 1.00 67.50 296 PHE A N 1
ATOM 2332 C CA . PHE A 1 296 ? 22.932 2.208 -13.280 1.00 67.50 296 PHE A CA 1
ATOM 2333 C C . PHE A 1 296 ? 23.124 1.287 -14.493 1.00 67.50 296 PHE A C 1
ATOM 2335 O O . PHE A 1 296 ? 23.615 0.178 -14.324 1.00 67.50 296 PHE A O 1
ATOM 2342 N N . ILE A 1 297 ? 22.821 1.746 -15.713 1.00 64.50 297 ILE A N 1
ATOM 2343 C CA . ILE A 1 297 ? 23.082 0.984 -16.944 1.00 64.50 297 ILE A CA 1
ATOM 2344 C C . ILE A 1 297 ? 24.570 0.693 -17.071 1.00 64.50 297 ILE A C 1
ATOM 2346 O O . ILE A 1 297 ? 24.930 -0.439 -17.355 1.00 64.50 297 ILE A O 1
ATOM 2350 N N . ILE A 1 298 ? 25.437 1.677 -16.827 1.00 60.03 298 ILE A N 1
ATOM 2351 C CA . ILE A 1 298 ? 26.889 1.475 -16.878 1.00 60.03 298 ILE A CA 1
ATOM 2352 C C . ILE A 1 298 ? 27.311 0.411 -15.859 1.00 60.03 298 ILE A C 1
ATOM 2354 O O . ILE A 1 298 ? 28.013 -0.527 -16.223 1.00 60.03 298 ILE A O 1
ATOM 2358 N N . SER A 1 299 ? 26.833 0.489 -14.615 1.00 60.44 299 SER A N 1
ATOM 2359 C CA . SER A 1 299 ? 27.134 -0.501 -13.575 1.00 60.44 299 SER A CA 1
ATOM 2360 C C . SER A 1 299 ? 26.614 -1.899 -13.932 1.00 60.44 299 SER A C 1
ATOM 2362 O O . SER A 1 299 ? 27.364 -2.866 -13.837 1.00 60.44 299 SER A O 1
ATOM 2364 N N . CYS A 1 300 ? 25.380 -2.022 -14.425 1.00 61.78 300 CYS A N 1
ATOM 2365 C CA . CYS A 1 300 ? 24.807 -3.301 -14.847 1.00 61.78 300 CYS A CA 1
ATOM 2366 C C . CYS A 1 300 ? 25.485 -3.871 -16.095 1.00 61.78 300 CYS A C 1
ATOM 2368 O O . CYS A 1 300 ? 25.712 -5.075 -16.153 1.00 61.78 300 CYS A O 1
ATOM 2370 N N . CYS A 1 301 ? 25.846 -3.035 -17.070 1.00 61.81 301 CYS A N 1
ATOM 2371 C CA . CYS A 1 301 ? 26.624 -3.440 -18.237 1.00 61.81 301 CYS A CA 1
ATOM 2372 C C . CYS A 1 301 ? 28.017 -3.912 -17.825 1.00 61.81 301 CYS A C 1
ATOM 2374 O O . CYS A 1 301 ? 28.465 -4.922 -18.345 1.00 61.81 301 CYS A O 1
ATOM 2376 N N . ILE A 1 302 ? 28.678 -3.249 -16.871 1.00 58.25 302 ILE A N 1
ATOM 2377 C CA . ILE A 1 302 ? 29.972 -3.689 -16.332 1.00 58.25 302 ILE A CA 1
ATOM 2378 C C . ILE A 1 302 ? 29.825 -5.030 -15.606 1.00 58.25 302 ILE A C 1
ATOM 2380 O O . ILE A 1 302 ? 30.611 -5.934 -15.858 1.00 58.25 302 ILE A O 1
ATOM 2384 N N . VAL A 1 303 ? 28.806 -5.205 -14.760 1.00 57.94 303 VAL A N 1
ATOM 2385 C CA . VAL A 1 303 ? 28.569 -6.469 -14.041 1.00 57.94 303 VAL A CA 1
ATOM 2386 C C . VAL A 1 303 ? 28.229 -7.606 -15.007 1.00 57.94 303 VAL A C 1
ATOM 2388 O O . VAL A 1 303 ? 28.826 -8.673 -14.910 1.00 57.94 303 VAL A O 1
ATOM 2391 N N . HIS A 1 304 ? 27.354 -7.382 -15.992 1.00 56.25 304 HIS A N 1
ATOM 2392 C CA . HIS A 1 304 ? 27.056 -8.389 -17.015 1.00 56.25 304 HIS A CA 1
ATOM 2393 C C . HIS A 1 304 ? 28.236 -8.655 -17.952 1.00 56.25 304 HIS A C 1
ATOM 2395 O O . HIS A 1 304 ? 28.420 -9.796 -18.365 1.00 56.25 304 HIS A O 1
ATOM 2401 N N . PHE A 1 305 ? 29.050 -7.647 -18.269 1.00 53.34 305 PHE A N 1
ATOM 2402 C CA . PHE A 1 305 ? 30.274 -7.820 -19.047 1.00 53.34 305 PHE A CA 1
ATOM 2403 C C . PHE A 1 305 ? 31.299 -8.646 -18.266 1.00 53.34 305 PHE A C 1
ATOM 2405 O O . PHE A 1 305 ? 31.865 -9.580 -18.821 1.00 53.34 305 PHE A O 1
ATOM 2412 N N . ILE A 1 306 ? 31.475 -8.382 -16.967 1.00 52.44 306 ILE A N 1
ATOM 2413 C CA . ILE A 1 306 ? 32.341 -9.167 -16.079 1.00 52.44 306 ILE A CA 1
ATOM 2414 C C . ILE A 1 306 ? 31.818 -10.599 -15.938 1.00 52.44 306 ILE A C 1
ATOM 2416 O O . ILE A 1 306 ? 32.604 -11.527 -16.067 1.00 52.44 306 ILE A O 1
ATOM 2420 N N . GLU A 1 307 ? 30.518 -10.820 -15.741 1.00 52.44 307 GLU A N 1
ATOM 2421 C CA . GLU A 1 307 ? 29.943 -12.173 -15.672 1.00 52.44 307 GLU A CA 1
ATOM 2422 C C . GLU A 1 307 ? 30.072 -12.927 -16.998 1.00 52.44 307 GLU A C 1
ATOM 2424 O O . GLU A 1 307 ? 30.443 -14.098 -16.994 1.00 52.44 307 GLU A O 1
ATOM 2429 N N . TYR A 1 308 ? 29.843 -12.264 -18.135 1.00 51.75 308 TYR A N 1
ATOM 2430 C CA . TYR A 1 308 ? 30.066 -12.838 -19.464 1.00 51.75 308 TYR A CA 1
ATOM 2431 C C . TYR A 1 308 ? 31.539 -13.213 -19.677 1.00 51.75 308 TYR A C 1
ATOM 2433 O O . TYR A 1 308 ? 31.840 -14.278 -20.215 1.00 51.75 308 TYR A O 1
ATOM 2441 N N . TYR A 1 309 ? 32.473 -12.378 -19.216 1.00 43.12 309 TYR A N 1
ATOM 2442 C CA . TYR A 1 309 ? 33.910 -12.632 -19.338 1.00 43.12 309 TYR A CA 1
ATOM 2443 C C . TYR A 1 309 ? 34.393 -13.727 -18.375 1.00 43.12 309 TYR A C 1
ATOM 2445 O O . TYR A 1 309 ? 35.155 -14.606 -18.764 1.00 43.12 309 TYR A O 1
ATOM 2453 N N . VAL A 1 310 ? 33.901 -13.740 -17.134 1.00 49.31 310 VAL A N 1
ATOM 2454 C CA . VAL A 1 310 ? 34.214 -14.757 -16.114 1.00 49.31 310 VAL A CA 1
ATOM 2455 C C . VAL A 1 310 ? 33.613 -16.117 -16.480 1.00 49.31 310 VAL A C 1
ATOM 2457 O O . VAL A 1 310 ? 34.250 -17.144 -16.250 1.00 49.31 310 VAL A O 1
ATOM 2460 N N . HIS A 1 311 ? 32.424 -16.147 -17.088 1.00 46.41 311 HIS A N 1
ATOM 2461 C CA . HIS A 1 311 ? 31.804 -17.380 -17.577 1.00 46.41 311 HIS A CA 1
ATOM 2462 C C . HIS A 1 311 ? 32.522 -17.928 -18.823 1.00 46.41 311 HIS A C 1
ATOM 2464 O O . HIS A 1 311 ? 32.673 -19.141 -18.952 1.00 46.41 311 HIS A O 1
ATOM 2470 N N . ASN A 1 312 ? 33.040 -17.060 -19.701 1.00 45.19 312 ASN A N 1
ATOM 2471 C CA . ASN A 1 312 ? 33.853 -17.479 -20.851 1.00 45.19 312 ASN A CA 1
ATOM 2472 C C . ASN A 1 312 ? 35.296 -17.867 -20.480 1.00 45.19 312 ASN A C 1
ATOM 2474 O O . ASN A 1 312 ? 35.876 -18.717 -21.144 1.00 45.19 312 ASN A O 1
ATOM 2478 N N . LEU A 1 313 ? 35.860 -17.332 -19.392 1.00 44.97 313 LEU A N 1
ATOM 2479 C CA . LEU A 1 313 ? 37.170 -17.749 -18.865 1.00 44.97 313 LEU A CA 1
ATOM 2480 C C . LEU A 1 313 ? 37.130 -19.076 -18.085 1.00 44.97 313 LEU A C 1
ATOM 2482 O O . LEU A 1 313 ? 38.173 -19.696 -17.891 1.00 44.97 313 LEU A O 1
ATOM 2486 N N . LYS A 1 314 ? 35.950 -19.530 -17.639 1.00 41.00 314 LYS A N 1
ATOM 2487 C CA . LYS A 1 314 ? 35.764 -20.826 -16.954 1.00 41.00 314 LYS A CA 1
ATOM 2488 C C . LYS A 1 314 ? 35.375 -21.983 -17.882 1.00 41.00 314 LYS A C 1
ATOM 2490 O O . LYS A 1 314 ? 35.198 -23.096 -17.393 1.00 41.00 314 LYS A O 1
ATOM 2495 N N . SER A 1 315 ? 35.277 -21.757 -19.193 1.00 34.25 315 SER A N 1
ATOM 2496 C CA . SER A 1 315 ? 35.132 -22.835 -20.176 1.00 34.25 315 SER A CA 1
ATOM 2497 C C . SER A 1 315 ? 36.517 -23.250 -20.697 1.00 34.25 315 SER A C 1
ATOM 2499 O O . SER A 1 315 ? 37.152 -22.459 -21.398 1.00 34.25 315 SER A O 1
ATOM 2501 N N . PRO A 1 316 ? 37.035 -24.456 -20.386 1.00 39.75 316 PRO A N 1
ATOM 2502 C CA . PRO A 1 316 ? 38.280 -24.941 -20.964 1.00 39.75 316 PRO A CA 1
ATOM 2503 C C . PRO A 1 316 ? 37.981 -25.483 -22.366 1.00 39.75 316 PRO A C 1
ATOM 2505 O O . PRO A 1 316 ? 37.895 -26.688 -22.578 1.00 39.75 316 PRO A O 1
ATOM 2508 N N . ALA A 1 317 ? 37.763 -24.591 -23.327 1.00 38.34 317 ALA A N 1
ATOM 2509 C CA . ALA A 1 317 ? 37.583 -24.968 -24.726 1.00 38.34 317 ALA A CA 1
ATOM 2510 C C . ALA A 1 317 ? 38.027 -23.841 -25.666 1.00 38.34 317 ALA A C 1
ATOM 2512 O O . ALA A 1 317 ? 37.262 -23.376 -26.501 1.00 38.34 317 ALA A O 1
ATOM 2513 N N . ILE A 1 318 ? 39.278 -23.398 -25.532 1.00 36.97 318 ILE A N 1
ATOM 2514 C CA . ILE A 1 318 ? 39.993 -22.754 -26.641 1.00 36.97 318 ILE A CA 1
ATOM 2515 C C . ILE A 1 318 ? 41.357 -23.437 -26.763 1.00 36.97 318 ILE A C 1
ATOM 2517 O O . ILE A 1 318 ? 42.404 -22.910 -26.403 1.00 36.97 318 ILE A O 1
ATOM 2521 N N . THR A 1 319 ? 41.321 -24.683 -27.226 1.00 40.50 319 THR A N 1
ATOM 2522 C CA . THR A 1 319 ? 42.357 -25.190 -28.131 1.00 40.50 319 THR A CA 1
ATOM 2523 C C . THR A 1 319 ? 41.820 -25.009 -29.549 1.00 40.50 319 THR A C 1
ATOM 2525 O O . THR A 1 319 ? 40.623 -25.177 -29.755 1.00 40.50 319 THR A O 1
ATOM 2528 N N . PHE A 1 320 ? 42.719 -24.706 -30.493 1.00 31.58 320 PHE A N 1
ATOM 2529 C CA . PHE A 1 320 ? 42.499 -24.361 -31.911 1.00 31.58 320 PHE A CA 1
ATOM 2530 C C . PHE A 1 320 ? 42.156 -22.878 -32.157 1.00 31.58 320 PHE A C 1
ATOM 2532 O O . PHE A 1 320 ? 41.164 -22.378 -31.655 1.00 31.58 320 PHE A O 1
ATOM 2539 N N . PHE A 1 321 ? 42.932 -22.084 -32.900 1.00 29.61 321 PHE A N 1
ATOM 2540 C CA . PHE A 1 321 ? 43.876 -22.381 -33.979 1.00 29.61 321 PHE A CA 1
ATOM 2541 C C . PHE A 1 321 ? 45.139 -21.518 -33.859 1.00 29.61 321 PHE A C 1
ATOM 2543 O O . PHE A 1 321 ? 45.058 -20.301 -33.721 1.00 29.61 321 PHE A O 1
ATOM 2550 N N . GLY A 1 322 ? 46.299 -22.164 -33.977 1.00 32.94 322 GLY A N 1
ATOM 2551 C CA . GLY A 1 322 ? 47.511 -21.521 -34.462 1.00 32.94 322 GLY A CA 1
ATOM 2552 C C . GLY A 1 322 ? 47.596 -21.682 -35.977 1.00 32.94 322 GLY A C 1
ATOM 2553 O O . GLY A 1 322 ? 47.513 -22.810 -36.466 1.00 32.94 322 GLY A O 1
ATOM 2554 N N . LYS A 1 323 ? 47.733 -20.560 -36.680 1.00 30.62 323 LYS A N 1
ATOM 2555 C CA . LYS A 1 323 ? 48.600 -20.284 -37.839 1.00 30.62 323 LYS A CA 1
ATOM 2556 C C . LYS A 1 323 ? 48.164 -18.974 -38.478 1.00 30.62 323 LYS A C 1
ATOM 2558 O O . LYS A 1 323 ? 46.947 -18.824 -38.708 1.00 30.62 323 LYS A O 1
#

Foldseek 3Di:
DVLVVVLVVCVVLLVLLLDLQNQDPVSLVVVLVVLQVPQVSDDLVSVVSLLVSLVLLLPVVSVVVSCVNDDPPCVQVSNLSSLLSLLSHPPVSLVCLVVSLVSLLSSLVPDDDPDPRHPVRRSNLLSNLSNCLSVLLSSLLVLLQVQLPVSSLVSVLVSCLDPSNVSNLVNCLVCVVSLCCSQPVVPDPDPPPDDDDDDDDDDDDDDDDDDDDDDDDPDPPPDPPVVVSSNVSSNLSSLVVVLSSCVVPVCSCVVPVVNVVSVVVVVPDPVVVVVVVVVVVDDPSSVVSVVSVVVVNVVVCVVVVVVVVVVVVPDPPPDDDDD

Radius of gyration: 27.46 Å; chains: 1; bounding box: 71×49×90 Å

Secondary structure (DSSP, 8-state):
--HHHHHHHHHHHHHHHH-GGG--HHHHHHHHHHHHHHGGGS-THHHHHHHHHHHHTT-HHHHHHHHTTS-TTHHHHHHHHHHHHGGGS-GGGGGGHHHHHHHHHHHHHTS-TTSS--SSS-TTHHHHHHHHHHTHHHHHHHHHTTTT-HHHHHHHHHHHHSGGGHHHHHHHHH-HHHHHHHH-GGGS------------------------------------HHHHHHHHHHHHHHHHHHHHHHHH-TTHHHH-HHHHHHHHHHHT-HHHHHHHTTGGGS-HHHHHHHHHHHHHHHHHHHHHHHHHHHHHHT---------

InterPro domains:
  IPR046805 Tra1, HEAT repeat ring region [PF20206] (2-288)